Protein AF-B5JSA8-F1 (afdb_monomer_lite)

Radius of gyration: 20.12 Å; chains: 1; bounding box: 51×32×52 Å

Secondary structure (DSSP, 8-state):
--HHHHHHHHHHHTHHHHHHHHHHTT-HHHHHHHHHHHHHHHHTT-HHHHHHHHHHHTT---GGGSPP--HHHHHHHHHHHHHHH-GGG---TT--S-TTTSHHHHHHHHHHHHTT-HHHHHHHHHHHHHHHTSS-HHHHHHHHHHHHHHTT---HHHHHTTS-HHHHHHHHHHHHHHHHHH-

Structure (mmCIF, N/CA/C/O backbone):
data_AF-B5JSA8-F1
#
_entry.id   AF-B5JSA8-F1
#
loop_
_atom_site.group_PDB
_atom_site.id
_atom_site.type_symbol
_atom_site.label_atom_id
_atom_site.label_alt_id
_atom_site.label_comp_id
_atom_site.label_asym_id
_atom_site.label_entity_id
_atom_site.label_seq_id
_atom_site.pdbx_PDB_ins_code
_atom_site.Cartn_x
_atom_site.Cartn_y
_atom_site.Cartn_z
_atom_site.occupancy
_atom_site.B_iso_or_equiv
_atom_site.auth_seq_id
_atom_site.auth_comp_id
_atom_site.auth_asym_id
_atom_site.auth_atom_id
_atom_site.pdbx_PDB_model_num
ATOM 1 N N . MET A 1 1 ? 11.402 -12.857 11.980 1.00 36.88 1 MET A N 1
ATOM 2 C CA . MET A 1 1 ? 10.732 -13.190 10.706 1.00 36.88 1 MET A CA 1
ATOM 3 C C . MET A 1 1 ? 9.578 -12.211 10.539 1.00 36.88 1 MET A C 1
ATOM 5 O O . MET A 1 1 ? 8.458 -12.548 10.875 1.00 36.88 1 MET A O 1
ATOM 9 N N . THR A 1 2 ? 9.879 -10.974 10.145 1.00 39.62 2 THR A N 1
ATOM 10 C CA . THR A 1 2 ? 8.931 -9.837 10.151 1.00 39.62 2 THR A CA 1
ATOM 11 C C . THR A 1 2 ? 8.928 -9.054 8.831 1.00 39.62 2 THR A C 1
ATOM 13 O O . THR A 1 2 ? 8.102 -8.171 8.664 1.00 39.62 2 THR A O 1
ATOM 16 N N . ASN A 1 3 ? 9.795 -9.398 7.866 1.00 44.16 3 ASN A N 1
ATOM 17 C CA . ASN A 1 3 ? 9.907 -8.668 6.593 1.00 44.16 3 ASN A CA 1
ATOM 18 C C . ASN A 1 3 ? 8.850 -9.043 5.538 1.00 44.16 3 ASN A C 1
ATOM 20 O O . ASN A 1 3 ? 8.601 -8.229 4.660 1.00 44.16 3 ASN A O 1
ATOM 24 N N . SER A 1 4 ? 8.223 -10.227 5.619 1.00 54.47 4 SER A N 1
ATOM 25 C CA . SER A 1 4 ? 7.273 -10.679 4.581 1.00 54.47 4 SER A CA 1
ATOM 26 C C . SER A 1 4 ? 6.035 -9.784 4.517 1.00 54.47 4 SER A C 1
ATOM 28 O O . SER A 1 4 ? 5.687 -9.307 3.451 1.00 54.47 4 SER A O 1
ATOM 30 N N . THR A 1 5 ? 5.434 -9.451 5.664 1.00 61.16 5 THR A N 1
ATOM 31 C CA . THR A 1 5 ? 4.181 -8.680 5.709 1.00 61.16 5 THR A CA 1
ATOM 32 C C . THR A 1 5 ? 4.321 -7.266 5.139 1.00 61.16 5 THR A C 1
ATOM 34 O O . THR A 1 5 ? 3.412 -6.781 4.476 1.00 61.16 5 THR A O 1
ATOM 37 N N . ILE A 1 6 ? 5.463 -6.611 5.374 1.00 65.19 6 ILE A N 1
ATOM 38 C CA . ILE A 1 6 ? 5.726 -5.253 4.872 1.00 65.19 6 ILE A CA 1
ATOM 39 C C . ILE A 1 6 ? 5.972 -5.281 3.359 1.00 65.19 6 ILE A C 1
ATOM 41 O O . ILE A 1 6 ? 5.446 -4.436 2.642 1.00 65.19 6 ILE A O 1
ATOM 45 N N . GLN A 1 7 ? 6.729 -6.268 2.865 1.00 72.12 7 GLN A N 1
ATOM 46 C CA . GLN A 1 7 ? 6.958 -6.440 1.428 1.00 72.12 7 GLN A CA 1
ATOM 47 C C . GLN A 1 7 ? 5.665 -6.759 0.681 1.00 72.12 7 GLN A C 1
ATOM 49 O O . GLN A 1 7 ? 5.407 -6.167 -0.362 1.00 72.12 7 GLN A O 1
ATOM 54 N N . ASP A 1 8 ? 4.834 -7.639 1.237 1.00 73.31 8 ASP A N 1
ATOM 55 C CA . ASP A 1 8 ? 3.544 -7.988 0.648 1.00 73.31 8 ASP A CA 1
ATOM 56 C C . ASP A 1 8 ? 2.643 -6.743 0.569 1.00 73.31 8 ASP A C 1
ATOM 58 O O . ASP A 1 8 ? 2.088 -6.440 -0.487 1.00 73.31 8 ASP A O 1
ATOM 62 N N . GLN A 1 9 ? 2.563 -5.958 1.650 1.00 70.81 9 GLN A N 1
ATOM 63 C CA . GLN A 1 9 ? 1.791 -4.715 1.678 1.00 70.81 9 GLN A CA 1
ATOM 64 C C . GLN A 1 9 ? 2.285 -3.700 0.643 1.00 70.81 9 GLN A C 1
ATOM 66 O O . GLN A 1 9 ? 1.470 -3.112 -0.063 1.00 70.81 9 GLN A O 1
ATOM 71 N N . LEU A 1 10 ? 3.599 -3.539 0.510 1.00 80.75 10 LEU A N 1
ATOM 72 C CA . LEU A 1 10 ? 4.195 -2.640 -0.468 1.00 80.75 10 LEU A CA 1
ATOM 73 C C . LEU A 1 10 ? 3.881 -3.052 -1.913 1.00 80.75 10 LEU A C 1
ATOM 75 O O . LEU A 1 10 ? 3.486 -2.215 -2.728 1.00 80.75 10 LEU A O 1
ATOM 79 N N . ILE A 1 11 ? 4.048 -4.341 -2.226 1.00 86.62 11 ILE A N 1
ATOM 80 C CA . ILE A 1 11 ? 3.713 -4.914 -3.536 1.00 86.62 11 ILE A CA 1
ATOM 81 C C . ILE A 1 11 ? 2.241 -4.648 -3.847 1.00 86.62 11 ILE A C 1
ATOM 83 O O . ILE A 1 11 ? 1.896 -4.283 -4.968 1.00 86.62 11 ILE A O 1
ATOM 87 N N . GLN A 1 12 ? 1.371 -4.770 -2.847 1.00 83.31 12 GLN A N 1
ATOM 88 C CA . GLN A 1 12 ? -0.050 -4.522 -3.026 1.00 83.31 12 GLN A CA 1
ATOM 89 C C . GLN A 1 12 ? -0.405 -3.050 -3.209 1.00 83.31 12 GLN A C 1
ATOM 91 O O . GLN A 1 12 ? -1.255 -2.735 -4.041 1.00 83.31 12 GLN A O 1
ATOM 96 N N . GLU A 1 13 ? 0.232 -2.143 -2.469 1.00 82.25 13 GLU A N 1
ATOM 97 C CA . GLU A 1 13 ? 0.060 -0.699 -2.667 1.00 82.25 13 GLU A CA 1
ATOM 98 C C . GLU A 1 13 ? 0.419 -0.291 -4.103 1.00 82.25 13 GLU A C 1
ATOM 100 O O . GLU A 1 13 ? -0.241 0.568 -4.689 1.00 82.25 13 GLU A O 1
ATOM 105 N N . HIS A 1 14 ? 1.377 -0.993 -4.712 1.00 89.81 14 HIS A N 1
ATOM 106 C CA . HIS A 1 14 ? 1.827 -0.778 -6.085 1.00 89.81 14 HIS A CA 1
ATOM 107 C C . HIS A 1 14 ? 1.251 -1.779 -7.099 1.00 89.81 14 HIS A C 1
ATOM 109 O O . HIS A 1 14 ? 1.692 -1.817 -8.249 1.00 89.81 14 HIS A O 1
ATOM 115 N N . ALA A 1 15 ? 0.226 -2.554 -6.731 1.00 90.06 15 ALA A N 1
ATOM 116 C CA . ALA A 1 15 ? -0.315 -3.621 -7.573 1.00 90.06 15 ALA A CA 1
ATOM 117 C C . ALA A 1 15 ? -0.808 -3.123 -8.940 1.00 90.06 15 ALA A C 1
ATOM 119 O O . ALA A 1 15 ? -0.590 -3.787 -9.950 1.00 90.06 15 ALA A O 1
ATOM 120 N N . SER A 1 16 ? -1.422 -1.934 -8.992 1.00 88.75 16 SER A N 1
ATOM 121 C CA . SER A 1 16 ? -1.879 -1.336 -10.259 1.00 88.75 16 SER A CA 1
ATOM 122 C C . SER A 1 16 ? -0.718 -1.096 -11.226 1.00 88.75 16 SER A C 1
ATOM 124 O O . SER A 1 16 ? -0.823 -1.439 -12.400 1.00 88.75 16 SER A O 1
ATOM 126 N N . LEU A 1 17 ? 0.400 -0.563 -10.720 1.00 92.62 17 LEU A N 1
ATOM 127 C CA . LEU A 1 17 ? 1.602 -0.323 -11.515 1.00 92.62 17 LEU A CA 1
ATOM 128 C C . LEU A 1 17 ? 2.236 -1.643 -11.966 1.00 92.62 17 LEU A C 1
ATOM 130 O O . LEU A 1 17 ? 2.629 -1.771 -13.122 1.00 92.62 17 LEU A O 1
ATOM 134 N N . ILE A 1 18 ? 2.323 -2.631 -11.070 1.00 94.81 18 ILE A N 1
ATOM 135 C CA . ILE A 1 18 ? 2.890 -3.950 -11.384 1.00 94.81 18 ILE A CA 1
ATOM 136 C C . ILE A 1 18 ? 2.108 -4.607 -12.525 1.00 94.81 18 ILE A C 1
ATOM 138 O O . ILE A 1 18 ? 2.716 -5.0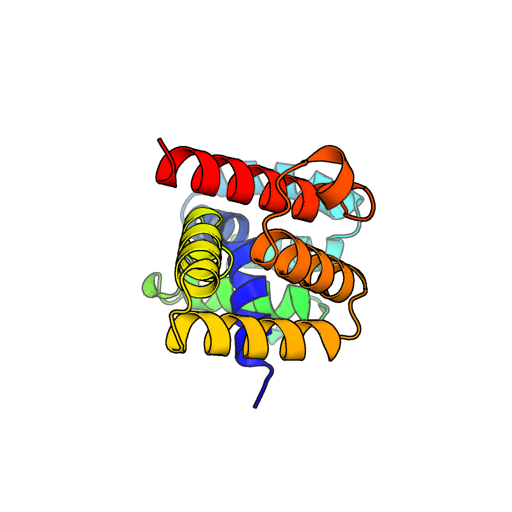46 -13.500 1.00 94.81 18 ILE A O 1
ATOM 142 N N . VAL A 1 19 ? 0.774 -4.629 -12.442 1.00 94.12 19 VAL A N 1
ATOM 143 C CA . VAL A 1 19 ? -0.088 -5.173 -13.503 1.00 94.12 19 VAL A CA 1
ATOM 144 C C . VAL A 1 19 ? 0.113 -4.416 -14.814 1.00 94.12 19 VAL A C 1
ATOM 146 O O . VAL A 1 19 ? 0.343 -5.046 -15.843 1.00 94.12 19 VAL A O 1
ATOM 149 N N . GLU A 1 20 ? 0.093 -3.082 -14.781 1.00 93.50 20 GLU A N 1
ATOM 150 C CA . GLU A 1 20 ? 0.240 -2.254 -15.982 1.00 93.50 20 GLU A CA 1
ATOM 151 C C . GLU A 1 20 ? 1.581 -2.492 -16.698 1.00 93.50 20 GLU A C 1
ATOM 153 O O . GLU A 1 20 ? 1.612 -2.627 -17.921 1.00 93.50 20 GLU A O 1
ATOM 158 N N . VAL A 1 21 ? 2.686 -2.615 -15.953 1.00 96.25 21 VAL A N 1
ATOM 159 C CA . VAL A 1 21 ? 4.012 -2.922 -16.518 1.00 96.25 21 VAL A CA 1
ATOM 160 C C . VAL A 1 21 ? 4.046 -4.316 -17.146 1.00 96.25 21 VAL A C 1
ATOM 162 O O . VAL A 1 21 ? 4.582 -4.485 -18.245 1.00 96.25 21 VAL A O 1
ATOM 165 N N . VAL A 1 22 ? 3.487 -5.322 -16.468 1.00 95.88 22 VAL A N 1
ATOM 166 C CA . VAL A 1 22 ? 3.481 -6.711 -16.954 1.00 95.88 22 VAL A CA 1
ATOM 167 C C . VAL A 1 22 ? 2.636 -6.831 -18.226 1.00 95.88 22 VAL A C 1
ATOM 169 O O . VAL A 1 22 ? 3.078 -7.447 -19.196 1.00 95.88 22 VAL A O 1
ATOM 172 N N . GLU A 1 23 ? 1.463 -6.195 -18.268 1.00 94.12 23 GLU A N 1
ATOM 173 C CA . GLU A 1 23 ? 0.613 -6.143 -19.464 1.00 94.12 23 GLU A CA 1
ATOM 174 C C . GLU A 1 23 ? 1.311 -5.413 -20.620 1.00 94.12 23 GLU A C 1
ATOM 176 O O . GLU A 1 23 ? 1.337 -5.907 -21.751 1.00 94.12 23 GLU A O 1
ATOM 181 N N . ALA A 1 24 ? 1.952 -4.276 -20.336 1.00 96.25 24 ALA A N 1
ATOM 182 C CA . ALA A 1 24 ? 2.694 -3.498 -21.322 1.00 96.25 24 ALA A CA 1
ATOM 183 C C . ALA A 1 24 ? 3.895 -4.254 -21.919 1.00 96.25 24 ALA A C 1
ATOM 185 O O . ALA A 1 24 ? 4.253 -4.014 -23.070 1.00 96.25 24 ALA A O 1
ATOM 186 N N . CYS A 1 25 ? 4.490 -5.213 -21.202 1.00 94.19 25 CYS A N 1
ATOM 187 C CA . CYS A 1 25 ? 5.545 -6.066 -21.760 1.00 94.19 25 CYS A CA 1
ATOM 188 C C . CYS A 1 25 ? 5.059 -6.939 -22.937 1.00 94.19 25 CYS A C 1
ATOM 190 O O . CYS A 1 25 ? 5.883 -7.395 -23.730 1.00 94.19 25 CYS A O 1
ATOM 192 N N . GLY A 1 26 ? 3.748 -7.183 -23.053 1.00 90.69 26 GLY A N 1
ATOM 193 C CA . GLY A 1 26 ? 3.126 -7.935 -24.148 1.00 90.69 26 GLY A CA 1
ATOM 194 C C . GLY A 1 26 ? 2.371 -7.081 -25.176 1.00 90.69 26 GLY A C 1
ATOM 195 O O . GLY A 1 26 ? 1.937 -7.622 -26.194 1.00 90.69 26 GLY A O 1
ATOM 196 N N . ASP A 1 27 ? 2.211 -5.775 -24.937 1.00 94.00 27 ASP A N 1
ATOM 197 C CA . ASP A 1 27 ? 1.413 -4.864 -25.767 1.00 94.00 27 ASP A CA 1
ATOM 198 C C . ASP A 1 27 ? 2.157 -3.543 -26.023 1.00 94.00 27 ASP A C 1
ATOM 200 O O . ASP A 1 27 ? 2.309 -2.692 -25.146 1.00 94.00 27 ASP A O 1
ATOM 204 N N . GLU A 1 28 ? 2.579 -3.341 -27.273 1.00 91.06 28 GLU A N 1
ATOM 205 C CA . GLU A 1 28 ? 3.345 -2.164 -27.701 1.00 91.06 28 GLU A CA 1
ATOM 206 C C . GLU A 1 28 ? 2.564 -0.844 -27.559 1.00 91.06 28 GLU A C 1
ATOM 208 O O . GLU A 1 28 ? 3.157 0.209 -27.313 1.00 91.06 28 GLU A O 1
ATOM 213 N N . SER A 1 29 ? 1.231 -0.878 -27.666 1.00 93.31 29 SER A N 1
ATOM 214 C CA . SER A 1 29 ? 0.396 0.317 -27.496 1.00 93.31 29 SER A CA 1
ATOM 215 C C . SER A 1 29 ? 0.323 0.728 -26.027 1.00 93.31 29 SER A C 1
ATOM 217 O O . SER A 1 29 ? 0.424 1.919 -25.717 1.00 93.31 29 SER A O 1
ATOM 219 N N . LEU A 1 30 ? 0.185 -0.247 -25.123 1.00 92.69 30 LEU A N 1
ATOM 220 C CA . LEU A 1 30 ? 0.246 -0.006 -23.680 1.00 92.69 30 LEU A CA 1
ATOM 221 C C . LEU A 1 30 ? 1.646 0.442 -23.258 1.00 92.69 30 LEU A C 1
ATOM 223 O O . LEU A 1 30 ? 1.769 1.431 -22.540 1.00 92.69 30 LEU A O 1
ATOM 227 N N . ALA A 1 31 ? 2.698 -0.192 -23.783 1.00 94.19 31 ALA A N 1
ATOM 228 C CA . ALA A 1 31 ? 4.077 0.217 -23.537 1.00 94.19 31 ALA A CA 1
ATOM 229 C C . ALA A 1 31 ? 4.330 1.669 -23.956 1.00 94.19 31 ALA A C 1
ATOM 231 O O . ALA A 1 31 ? 4.921 2.432 -23.196 1.00 94.19 31 ALA A O 1
ATOM 232 N N . ALA A 1 32 ? 3.868 2.086 -25.139 1.00 93.62 32 ALA A N 1
ATOM 233 C CA . ALA A 1 32 ? 4.039 3.460 -25.604 1.00 93.62 32 ALA A CA 1
ATOM 234 C C . ALA A 1 32 ? 3.358 4.477 -24.676 1.00 93.62 32 ALA A C 1
ATOM 236 O O . ALA A 1 32 ? 3.950 5.508 -24.360 1.00 93.62 32 ALA A O 1
ATOM 237 N N . ARG A 1 33 ? 2.140 4.175 -24.210 1.00 93.44 33 ARG A N 1
ATOM 238 C CA . ARG A 1 33 ? 1.420 5.020 -23.252 1.00 93.44 33 ARG A CA 1
ATOM 239 C C . ARG A 1 33 ? 2.152 5.098 -21.913 1.00 93.44 33 ARG A C 1
ATOM 241 O O . ARG A 1 33 ? 2.435 6.198 -21.449 1.00 93.44 33 ARG A O 1
ATOM 248 N N . LEU A 1 34 ? 2.514 3.949 -21.347 1.00 94.00 34 LEU A N 1
ATOM 249 C CA . LEU A 1 34 ? 3.208 3.864 -20.066 1.00 94.00 34 LEU A CA 1
ATOM 250 C C . LEU A 1 34 ? 4.534 4.638 -20.091 1.00 94.00 34 LEU A C 1
ATOM 252 O O . LEU A 1 34 ? 4.870 5.333 -19.138 1.00 94.00 34 LEU A O 1
ATOM 256 N N . ARG A 1 35 ? 5.271 4.602 -21.209 1.00 94.06 35 ARG A N 1
ATOM 257 C CA . ARG A 1 35 ? 6.501 5.393 -21.369 1.00 94.06 35 ARG A CA 1
ATOM 258 C C . ARG A 1 35 ? 6.268 6.902 -21.290 1.00 94.06 35 ARG A C 1
ATOM 260 O O . ARG A 1 35 ? 7.164 7.609 -20.843 1.00 94.06 35 ARG A O 1
ATOM 267 N N . GLU A 1 36 ? 5.119 7.419 -21.722 1.00 92.00 36 GLU A N 1
ATOM 268 C CA . GLU A 1 36 ? 4.809 8.844 -21.545 1.00 92.00 36 GLU A CA 1
ATOM 269 C C . GLU A 1 36 ? 4.533 9.179 -20.077 1.00 92.00 36 GLU A C 1
ATOM 271 O O . GLU A 1 36 ? 5.042 10.183 -19.576 1.00 92.00 36 GLU A O 1
ATOM 276 N N . ASP A 1 37 ? 3.812 8.310 -19.371 1.00 89.44 37 ASP A N 1
ATOM 277 C CA . ASP A 1 37 ? 3.506 8.492 -17.951 1.00 89.44 37 ASP A CA 1
ATOM 278 C C . ASP A 1 37 ? 4.792 8.434 -17.093 1.00 89.44 37 ASP A C 1
ATOM 280 O O . ASP A 1 37 ? 5.023 9.290 -16.230 1.00 89.44 37 ASP A O 1
ATOM 284 N N . LEU A 1 38 ? 5.714 7.517 -17.414 1.00 92.00 38 LEU A N 1
ATOM 285 C CA . LEU A 1 38 ? 7.018 7.394 -16.749 1.00 92.00 38 LEU A CA 1
ATOM 286 C C . LEU A 1 38 ? 7.913 8.631 -16.920 1.00 92.00 38 LEU A C 1
ATOM 288 O O . LEU A 1 38 ? 8.673 8.959 -16.010 1.00 92.00 38 LEU A O 1
ATOM 292 N N . LYS A 1 39 ? 7.820 9.374 -18.034 1.00 89.94 39 LYS A N 1
ATOM 293 C CA . LYS A 1 39 ? 8.587 10.629 -18.204 1.00 89.94 39 LYS A CA 1
ATOM 294 C C . LYS A 1 39 ? 8.212 11.680 -17.168 1.00 89.94 39 LYS A C 1
ATOM 296 O O . LYS A 1 39 ? 9.058 12.494 -16.793 1.00 89.94 39 LYS A O 1
ATOM 301 N N . VAL A 1 40 ? 6.948 11.706 -16.750 1.00 86.25 40 VAL A N 1
ATOM 302 C CA . VAL A 1 40 ? 6.470 12.623 -15.710 1.00 86.25 40 VAL A CA 1
ATOM 303 C C . VAL A 1 40 ? 6.952 12.143 -14.342 1.00 86.25 40 VAL A C 1
ATOM 305 O O . VAL A 1 40 ? 7.446 12.947 -13.555 1.00 86.25 40 VAL A O 1
ATOM 308 N N . ALA A 1 41 ? 6.878 10.838 -14.073 1.00 84.69 41 ALA A N 1
ATOM 309 C CA . ALA A 1 41 ? 7.350 10.249 -12.820 1.00 84.69 41 ALA A CA 1
ATOM 310 C C . ALA A 1 41 ? 8.868 10.424 -12.611 1.00 84.69 41 ALA A C 1
ATOM 312 O O . ALA A 1 41 ? 9.298 10.807 -11.521 1.00 84.69 41 ALA A O 1
ATOM 313 N N . GLU A 1 42 ? 9.679 10.255 -13.660 1.00 86.81 42 GLU A N 1
ATOM 314 C CA . GLU A 1 42 ? 11.136 10.452 -13.606 1.00 86.81 42 GLU A CA 1
ATOM 315 C C . GLU A 1 42 ? 11.506 11.887 -13.182 1.00 86.81 42 GLU A C 1
ATOM 317 O O . GLU A 1 42 ? 12.445 12.084 -12.409 1.00 86.81 42 GLU A O 1
ATOM 322 N N . GLN A 1 43 ? 10.730 12.892 -13.605 1.00 81.75 43 GLN A N 1
ATOM 323 C CA . GLN A 1 43 ? 10.931 14.295 -13.211 1.00 81.75 43 GLN A CA 1
ATOM 324 C C . GLN A 1 43 ? 10.586 14.571 -11.739 1.00 81.75 43 GLN A C 1
ATOM 326 O O . GLN A 1 43 ? 11.052 15.564 -11.182 1.00 81.75 43 GLN A O 1
ATOM 331 N N . ASN A 1 44 ? 9.814 13.687 -11.103 1.00 80.62 44 ASN A N 1
ATOM 332 C CA . ASN A 1 44 ? 9.361 13.804 -9.716 1.00 80.62 44 ASN A CA 1
ATOM 333 C C . ASN A 1 44 ? 10.186 12.957 -8.731 1.00 80.62 44 ASN A C 1
ATOM 335 O O . ASN A 1 44 ? 9.775 12.783 -7.588 1.00 80.62 44 ASN A O 1
ATOM 339 N N . GLY A 1 45 ? 11.348 12.448 -9.151 1.00 80.19 45 GLY A N 1
ATOM 340 C CA . GLY A 1 45 ? 12.284 11.740 -8.272 1.00 80.19 45 GLY A CA 1
ATOM 341 C C . GLY A 1 45 ? 12.265 10.215 -8.384 1.00 80.19 45 GLY A C 1
ATOM 342 O O . GLY A 1 45 ? 13.118 9.574 -7.783 1.00 80.19 45 GLY A O 1
ATOM 343 N N . TRP A 1 46 ? 11.401 9.631 -9.219 1.00 86.62 46 TRP A N 1
ATOM 344 C CA . TRP A 1 46 ? 11.272 8.174 -9.403 1.00 86.62 46 TRP A CA 1
ATOM 345 C C . TRP A 1 46 ? 12.245 7.591 -10.443 1.00 86.62 46 TRP A C 1
ATOM 347 O O . TRP A 1 46 ? 11.938 6.634 -11.152 1.00 86.62 46 TRP A O 1
ATOM 357 N N . GLY A 1 47 ? 13.416 8.209 -10.613 1.00 90.62 47 GLY A N 1
ATOM 358 C CA . GLY A 1 47 ? 14.255 7.993 -11.794 1.00 90.62 47 GLY A CA 1
ATOM 359 C C . GLY A 1 47 ? 14.818 6.577 -11.944 1.00 90.62 47 GLY A C 1
ATOM 360 O O . GLY A 1 47 ? 14.879 6.071 -13.064 1.00 90.62 47 GLY A O 1
ATOM 361 N N . ASN A 1 48 ? 15.218 5.919 -10.852 1.00 93.44 48 ASN A N 1
ATOM 362 C CA . ASN A 1 48 ? 15.792 4.571 -10.933 1.00 93.44 48 ASN A CA 1
ATOM 363 C C . ASN A 1 48 ? 14.719 3.510 -11.202 1.00 93.44 48 ASN A C 1
ATOM 365 O O . ASN A 1 48 ? 14.911 2.713 -12.120 1.00 93.44 48 ASN A O 1
ATOM 369 N N . LEU A 1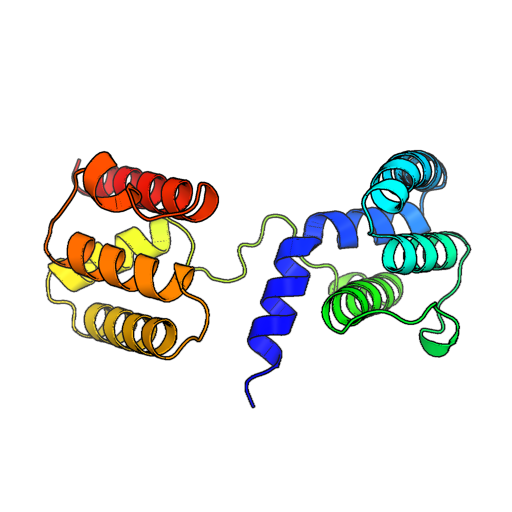 49 ? 13.568 3.577 -10.523 1.00 94.56 49 LEU A N 1
ATOM 370 C CA . LEU A 1 49 ? 12.408 2.739 -10.834 1.00 94.56 49 LEU A CA 1
ATOM 371 C C . LEU A 1 49 ? 11.956 2.911 -12.291 1.00 94.56 49 LEU A C 1
ATOM 373 O O . LEU A 1 49 ? 11.818 1.927 -13.012 1.00 94.56 49 LEU A O 1
ATOM 377 N N . CYS A 1 50 ? 11.807 4.152 -12.772 1.00 95.56 50 CYS A N 1
ATOM 378 C CA . CYS A 1 50 ? 11.408 4.410 -14.162 1.00 95.56 50 CYS A CA 1
ATOM 379 C C . CYS A 1 50 ? 12.392 3.789 -15.164 1.00 95.56 50 CYS A C 1
ATOM 381 O O . CYS A 1 50 ? 11.980 3.189 -16.154 1.00 95.56 50 CYS A O 1
ATOM 383 N N . ARG A 1 51 ? 13.700 3.891 -14.898 1.00 95.38 51 ARG A N 1
ATOM 384 C CA . ARG A 1 51 ? 14.741 3.269 -15.729 1.00 95.38 51 ARG A CA 1
ATOM 385 C C . ARG A 1 51 ? 14.683 1.750 -15.710 1.00 95.38 51 ARG A C 1
ATOM 387 O O . ARG A 1 51 ? 14.850 1.156 -16.771 1.00 95.38 51 ARG A O 1
ATOM 394 N N . ALA A 1 52 ? 14.437 1.137 -14.555 1.00 96.94 52 ALA A N 1
ATOM 395 C CA . ALA A 1 52 ? 14.223 -0.302 -14.469 1.00 96.94 52 ALA A CA 1
ATOM 396 C C . ALA A 1 52 ? 13.003 -0.711 -15.308 1.00 96.94 52 ALA A C 1
ATOM 398 O O . ALA A 1 52 ? 13.118 -1.587 -16.161 1.00 96.94 52 ALA A O 1
ATOM 399 N N . VAL A 1 53 ? 11.874 -0.006 -15.173 1.00 96.81 53 VAL A N 1
ATOM 400 C CA . VAL A 1 53 ? 10.664 -0.276 -15.965 1.00 96.81 53 VAL A CA 1
ATOM 401 C C . VAL A 1 53 ? 10.923 -0.128 -17.468 1.00 96.81 53 VAL A C 1
ATOM 403 O O . VAL A 1 53 ? 10.509 -0.994 -18.233 1.00 96.81 53 VAL A O 1
ATOM 406 N N . TYR A 1 54 ? 11.655 0.899 -17.919 1.00 96.50 54 TYR A N 1
ATOM 407 C CA . TYR A 1 54 ? 12.036 1.009 -19.334 1.00 96.50 54 TYR A CA 1
ATOM 408 C C . TYR A 1 54 ? 12.821 -0.215 -19.822 1.00 96.50 54 TYR A C 1
ATOM 410 O O . TYR A 1 54 ? 12.519 -0.729 -20.896 1.00 96.50 54 TYR A O 1
ATOM 418 N N . GLN A 1 55 ? 13.779 -0.709 -19.033 1.00 96.81 55 GLN A N 1
ATOM 419 C CA . GLN A 1 55 ? 14.556 -1.900 -19.387 1.00 96.81 55 GLN A CA 1
ATOM 420 C C . GLN A 1 55 ? 13.685 -3.163 -19.425 1.00 96.81 55 GLN A C 1
ATOM 422 O O . GLN A 1 55 ? 13.815 -3.958 -20.354 1.00 96.81 55 GLN A O 1
ATOM 427 N N . LEU A 1 56 ? 12.740 -3.318 -18.492 1.00 96.62 56 LEU A N 1
ATOM 428 C CA . LEU A 1 56 ? 11.755 -4.406 -18.522 1.00 96.62 56 LEU A CA 1
ATOM 429 C C . LEU A 1 56 ? 10.904 -4.349 -19.804 1.00 96.62 56 LEU A C 1
ATOM 431 O O . LEU A 1 56 ? 10.743 -5.369 -20.480 1.00 96.62 56 LEU A O 1
ATOM 435 N N . LEU A 1 57 ? 10.417 -3.163 -20.184 1.00 96.44 57 LEU A N 1
ATOM 436 C CA . LEU A 1 57 ? 9.672 -2.957 -21.432 1.00 96.44 57 LEU A CA 1
ATOM 437 C C . LEU A 1 57 ? 10.529 -3.215 -22.684 1.00 96.44 57 LEU A C 1
ATOM 439 O O . LEU A 1 57 ? 9.989 -3.607 -23.715 1.00 96.44 57 LEU A O 1
ATOM 443 N N . ASP A 1 58 ? 11.846 -3.008 -22.607 1.00 95.81 58 ASP A N 1
ATOM 444 C CA . ASP A 1 58 ? 12.807 -3.324 -23.675 1.00 95.81 58 ASP A CA 1
ATOM 445 C C . ASP A 1 58 ? 13.206 -4.816 -23.709 1.00 95.81 58 ASP A C 1
ATOM 447 O O . ASP A 1 58 ? 13.898 -5.252 -24.631 1.00 95.81 58 ASP A O 1
ATOM 451 N N . GLY A 1 59 ? 12.743 -5.617 -22.744 1.00 95.31 59 GLY A N 1
ATOM 452 C CA . GLY A 1 59 ? 12.954 -7.065 -22.707 1.00 95.31 59 GLY A CA 1
ATOM 453 C C . GLY A 1 59 ? 14.002 -7.554 -21.706 1.00 95.31 59 GLY A C 1
ATOM 454 O O . GLY A 1 59 ? 14.262 -8.755 -21.676 1.00 95.31 59 GLY A O 1
ATOM 455 N N . GLU A 1 60 ? 14.577 -6.681 -20.875 1.00 97.31 60 GLU A N 1
ATOM 456 C CA . GLU A 1 60 ? 15.515 -7.088 -19.821 1.00 97.31 60 GLU A CA 1
ATOM 457 C C . GLU A 1 60 ? 14.797 -7.890 -18.727 1.00 97.31 60 GLU A C 1
ATOM 459 O O . GLU A 1 60 ? 13.701 -7.532 -18.288 1.00 97.31 60 GLU A O 1
ATOM 464 N N . ARG A 1 61 ? 15.398 -9.003 -18.308 1.00 96.19 61 ARG A N 1
ATOM 465 C CA . ARG A 1 61 ? 14.859 -9.921 -17.290 1.00 96.19 61 ARG A CA 1
ATOM 466 C C . ARG A 1 61 ? 15.866 -10.234 -16.188 1.00 96.19 61 ARG A C 1
ATOM 468 O O . ARG A 1 61 ? 15.478 -10.796 -15.168 1.00 96.19 61 ARG A O 1
ATOM 475 N N . ASP A 1 62 ? 17.134 -9.885 -16.380 1.00 95.75 62 ASP A N 1
ATOM 476 C CA . ASP A 1 62 ? 18.164 -10.012 -15.363 1.00 95.75 62 ASP A CA 1
ATOM 477 C C . ASP A 1 62 ? 18.090 -8.829 -14.395 1.00 95.75 62 ASP A C 1
ATOM 479 O O . ASP A 1 62 ? 18.326 -7.679 -14.764 1.00 95.75 62 ASP A O 1
ATOM 483 N N . PHE A 1 63 ? 17.764 -9.117 -13.136 1.00 93.00 63 PHE A N 1
ATOM 484 C CA . PHE A 1 63 ? 17.680 -8.100 -12.094 1.00 93.00 63 PHE A CA 1
ATOM 485 C C . PHE A 1 63 ? 19.030 -7.411 -11.847 1.00 93.00 63 PHE A C 1
ATOM 487 O O . PHE A 1 63 ? 19.061 -6.214 -11.572 1.00 93.00 63 PHE A O 1
ATOM 494 N N . ASP A 1 64 ? 20.147 -8.132 -11.979 1.00 93.38 64 ASP A N 1
ATOM 495 C CA . ASP A 1 64 ? 21.479 -7.584 -11.698 1.00 93.38 64 ASP A CA 1
ATOM 496 C C . ASP A 1 64 ? 21.952 -6.596 -12.785 1.00 93.38 64 ASP A C 1
ATOM 498 O O . ASP A 1 64 ? 22.912 -5.849 -12.576 1.00 93.38 64 ASP A O 1
ATOM 502 N N . ALA A 1 65 ? 21.274 -6.558 -13.939 1.00 94.44 65 ALA A N 1
ATOM 503 C CA . ALA A 1 65 ? 21.512 -5.593 -15.011 1.00 94.44 65 ALA A CA 1
ATOM 504 C C . ALA A 1 65 ? 20.778 -4.250 -14.801 1.00 94.44 65 ALA A C 1
ATOM 506 O O . ALA A 1 65 ? 21.085 -3.264 -15.481 1.00 94.44 65 ALA A O 1
ATOM 507 N N . LEU A 1 66 ? 19.833 -4.198 -13.855 1.00 95.31 66 LEU A N 1
ATOM 508 C CA . LEU A 1 66 ? 18.988 -3.036 -13.583 1.00 95.31 66 LEU A CA 1
ATOM 509 C C . LEU A 1 66 ? 19.732 -1.960 -12.761 1.00 95.31 66 LEU A C 1
ATOM 511 O O . LEU A 1 66 ? 20.729 -2.245 -12.090 1.00 95.31 66 LEU A O 1
ATOM 515 N N . PRO A 1 67 ? 19.291 -0.685 -12.804 1.00 94.00 67 PRO A N 1
ATOM 516 C CA . PRO A 1 67 ? 19.886 0.375 -11.991 1.00 94.00 67 PRO A CA 1
ATOM 517 C C . PRO A 1 67 ? 19.751 0.094 -10.483 1.00 94.00 67 PRO A C 1
ATOM 519 O O . PRO A 1 67 ? 18.798 -0.560 -10.064 1.00 94.00 67 PRO A O 1
ATOM 522 N N . PRO A 1 68 ? 20.651 0.643 -9.643 1.00 93.19 68 PRO A N 1
ATOM 523 C CA . PRO A 1 68 ? 20.529 0.516 -8.196 1.00 93.19 68 PRO A CA 1
ATOM 524 C C . PRO A 1 68 ? 19.250 1.202 -7.709 1.00 93.19 68 PRO A C 1
ATOM 526 O O . PRO A 1 68 ? 18.977 2.353 -8.057 1.00 93.19 68 PRO A O 1
ATOM 529 N N . MET A 1 69 ? 18.496 0.497 -6.882 1.00 93.25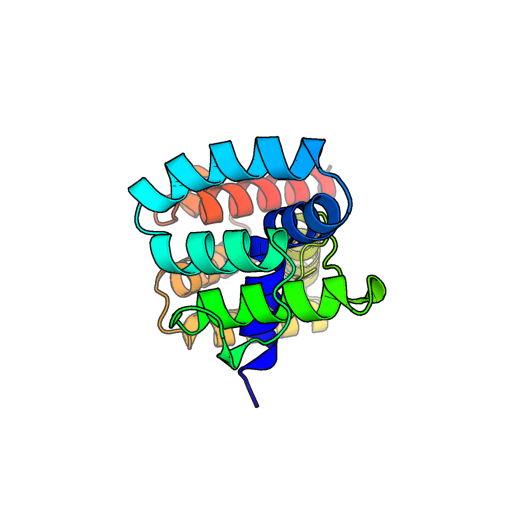 69 MET A N 1
ATOM 530 C CA . MET A 1 69 ? 17.201 0.905 -6.351 1.00 93.25 69 MET A CA 1
ATOM 531 C C . MET A 1 69 ? 17.250 0.877 -4.824 1.00 93.25 69 MET A C 1
ATOM 533 O O . MET A 1 69 ? 18.173 0.306 -4.238 1.00 93.25 69 MET A O 1
ATOM 537 N N . ASP A 1 70 ? 16.314 1.558 -4.172 1.00 89.81 70 ASP A N 1
ATOM 538 C CA . ASP A 1 70 ? 16.125 1.349 -2.741 1.00 89.81 70 ASP A CA 1
ATOM 539 C C . ASP A 1 70 ? 15.349 0.047 -2.487 1.00 89.81 70 ASP A C 1
ATOM 541 O O . ASP A 1 70 ? 14.887 -0.628 -3.406 1.00 89.81 70 ASP A O 1
ATOM 545 N N . VAL A 1 71 ? 15.229 -0.332 -1.216 1.00 85.12 71 VAL A N 1
ATOM 546 C CA . VAL A 1 71 ? 14.583 -1.592 -0.819 1.00 85.12 71 VAL A CA 1
ATOM 547 C C . VAL A 1 71 ? 13.125 -1.666 -1.292 1.00 85.12 71 VAL A C 1
ATOM 549 O O . VAL A 1 71 ? 12.618 -2.765 -1.524 1.00 85.12 71 VAL A O 1
ATOM 552 N N . GLU A 1 72 ? 12.464 -0.516 -1.422 1.00 84.94 72 GLU A N 1
ATOM 553 C CA . GLU A 1 72 ? 11.072 -0.412 -1.839 1.00 84.94 72 GLU A CA 1
ATOM 554 C C . GLU A 1 72 ? 10.941 -0.713 -3.338 1.00 84.94 72 GLU A C 1
ATOM 556 O O . GLU A 1 72 ? 10.283 -1.678 -3.742 1.00 84.94 72 GLU A O 1
ATOM 561 N N . ASP A 1 73 ? 11.678 0.039 -4.150 1.00 91.69 73 ASP A N 1
ATOM 562 C CA . ASP A 1 73 ? 11.750 -0.109 -5.600 1.00 91.69 73 ASP A CA 1
ATOM 563 C C . ASP A 1 73 ? 12.213 -1.522 -6.004 1.00 91.69 73 ASP A C 1
ATOM 565 O O . ASP A 1 73 ? 11.658 -2.135 -6.922 1.00 91.69 73 ASP A O 1
ATOM 569 N N . GLU A 1 74 ? 13.197 -2.090 -5.294 1.00 92.44 74 GLU A N 1
ATOM 570 C CA . GLU A 1 74 ? 13.670 -3.453 -5.546 1.00 92.44 74 GLU A CA 1
ATOM 571 C C . GLU A 1 74 ? 12.559 -4.496 -5.367 1.00 92.44 74 GLU A C 1
ATOM 573 O O . GLU A 1 74 ? 12.445 -5.422 -6.175 1.00 92.44 74 GLU A O 1
ATOM 578 N N . ALA A 1 75 ? 11.740 -4.374 -4.319 1.00 90.62 75 ALA A N 1
ATOM 579 C CA . ALA A 1 75 ? 10.647 -5.308 -4.064 1.00 90.62 75 ALA A CA 1
ATOM 580 C C . ALA A 1 75 ? 9.584 -5.240 -5.171 1.00 90.62 75 ALA A C 1
ATOM 582 O O . ALA A 1 75 ? 9.135 -6.282 -5.657 1.00 90.62 75 ALA A O 1
ATOM 583 N N . ILE A 1 76 ? 9.245 -4.029 -5.622 1.00 92.81 76 ILE A N 1
ATOM 584 C CA . ILE A 1 76 ? 8.288 -3.788 -6.708 1.00 92.81 76 ILE A CA 1
ATOM 585 C C . ILE A 1 76 ? 8.792 -4.407 -8.020 1.00 92.81 76 ILE A C 1
ATOM 587 O O . ILE A 1 76 ? 8.071 -5.166 -8.671 1.00 92.81 76 ILE A O 1
ATOM 591 N N . VAL A 1 77 ? 10.048 -4.150 -8.396 1.00 96.19 77 VAL A N 1
ATOM 592 C CA . VAL A 1 77 ? 10.626 -4.668 -9.648 1.00 96.19 77 VAL A CA 1
ATOM 593 C C . VAL A 1 77 ? 10.788 -6.187 -9.623 1.00 96.19 77 VAL A C 1
ATOM 595 O O . VAL A 1 77 ? 10.542 -6.854 -10.629 1.00 96.19 77 VAL A O 1
ATOM 598 N N . ARG A 1 78 ? 11.144 -6.776 -8.476 1.00 94.62 78 ARG A N 1
ATOM 599 C CA . ARG A 1 78 ? 11.185 -8.240 -8.330 1.00 94.62 78 ARG A CA 1
ATOM 600 C C . ARG A 1 78 ? 9.806 -8.867 -8.510 1.00 94.62 78 ARG A C 1
ATOM 602 O O . ARG A 1 78 ? 9.711 -9.908 -9.158 1.00 94.62 78 ARG A O 1
ATOM 609 N N . ALA A 1 79 ? 8.755 -8.234 -7.990 1.00 94.25 79 ALA A N 1
ATOM 6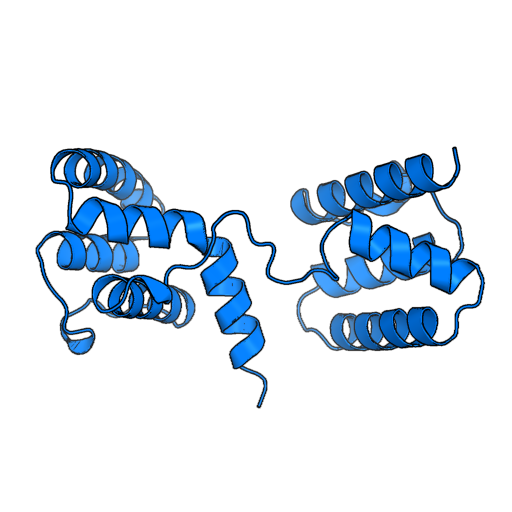10 C CA . ALA A 1 79 ? 7.383 -8.687 -8.203 1.00 94.25 79 ALA A CA 1
ATOM 611 C C . ALA A 1 79 ? 6.982 -8.609 -9.687 1.00 94.25 79 ALA A C 1
ATOM 613 O O . ALA A 1 79 ? 6.404 -9.560 -10.208 1.00 94.25 79 ALA A O 1
ATOM 614 N N . MET A 1 80 ? 7.362 -7.536 -10.395 1.00 96.56 80 MET A N 1
ATOM 615 C CA . MET A 1 80 ? 7.156 -7.426 -11.847 1.00 96.56 80 MET A CA 1
ATOM 616 C C . MET A 1 80 ? 7.852 -8.559 -12.607 1.00 96.56 80 MET A C 1
ATOM 618 O O . MET A 1 80 ? 7.218 -9.218 -13.424 1.00 96.56 80 MET A O 1
ATOM 622 N N . LEU A 1 81 ? 9.134 -8.819 -12.333 1.00 96.62 81 LEU A N 1
ATOM 623 C CA . LEU A 1 81 ? 9.888 -9.889 -12.997 1.00 96.62 81 LEU A CA 1
ATOM 624 C C . LEU A 1 81 ? 9.268 -11.269 -12.753 1.00 96.62 81 LEU A C 1
ATOM 626 O O . LEU A 1 81 ? 9.096 -12.030 -13.705 1.00 96.62 81 LEU A O 1
ATOM 630 N N . ALA A 1 82 ? 8.879 -11.565 -11.509 1.00 94.31 82 ALA A N 1
ATOM 631 C CA . ALA A 1 82 ? 8.203 -12.814 -11.169 1.00 94.31 82 ALA A CA 1
ATOM 632 C C . ALA A 1 82 ? 6.869 -12.966 -11.921 1.00 94.31 82 ALA A C 1
ATOM 634 O O . ALA A 1 82 ? 6.588 -14.032 -12.460 1.00 94.31 82 ALA A O 1
ATOM 635 N N . ALA A 1 83 ? 6.080 -11.892 -12.014 1.00 93.38 83 ALA A N 1
ATOM 636 C CA . ALA A 1 83 ? 4.804 -11.881 -12.725 1.00 93.38 83 ALA A CA 1
ATOM 637 C C . ALA A 1 83 ? 4.944 -11.944 -14.259 1.00 93.38 83 ALA A C 1
ATOM 639 O O . ALA A 1 83 ? 4.075 -12.494 -14.935 1.00 93.38 83 ALA A O 1
ATOM 640 N N . ILE A 1 84 ? 6.030 -11.399 -14.819 1.00 95.12 84 ILE A N 1
ATOM 641 C CA . ILE A 1 84 ? 6.365 -11.541 -16.245 1.00 95.12 84 ILE A CA 1
ATOM 642 C C . ILE A 1 84 ? 6.703 -13.002 -16.573 1.00 95.12 84 ILE A C 1
ATOM 644 O O . ILE A 1 84 ? 6.332 -13.486 -17.643 1.00 95.12 84 ILE A O 1
ATOM 648 N N . GLU A 1 85 ? 7.422 -13.693 -15.685 1.00 93.88 85 GLU A N 1
ATOM 649 C CA . GLU A 1 85 ? 7.759 -15.111 -15.856 1.00 93.88 85 GLU A CA 1
ATOM 650 C C . GLU A 1 85 ? 6.534 -16.017 -15.662 1.00 93.88 85 GLU A C 1
ATOM 652 O O . GLU A 1 85 ? 6.285 -16.908 -16.477 1.00 93.88 85 GLU A O 1
ATOM 657 N N . ASP A 1 86 ? 5.750 -15.767 -14.613 1.00 91.69 86 ASP A N 1
ATOM 658 C CA . ASP A 1 86 ? 4.535 -16.507 -14.290 1.00 91.69 86 ASP A CA 1
ATOM 659 C C . ASP A 1 86 ? 3.413 -15.539 -13.858 1.00 91.69 86 ASP A C 1
ATOM 661 O O . ASP A 1 86 ? 3.427 -15.018 -12.737 1.00 91.69 86 ASP A O 1
ATOM 665 N N . PRO A 1 87 ? 2.387 -15.336 -14.712 1.00 89.06 87 PRO A N 1
ATOM 666 C CA . PRO A 1 87 ? 1.274 -14.432 -14.428 1.00 89.06 87 PRO A CA 1
ATOM 667 C C . PRO A 1 87 ? 0.474 -14.758 -13.160 1.00 89.06 87 PRO A C 1
ATOM 669 O O . PRO A 1 87 ? -0.311 -13.923 -12.715 1.00 89.06 87 PRO A O 1
ATOM 672 N N . SER A 1 88 ? 0.631 -15.946 -12.562 1.00 87.12 88 SER A N 1
ATOM 673 C CA . SER A 1 88 ? -0.013 -16.277 -11.283 1.00 87.12 88 SER A CA 1
ATOM 674 C C . SER A 1 88 ? 0.539 -15.483 -10.092 1.00 87.12 88 SER A C 1
ATOM 676 O O . SER A 1 88 ? -0.131 -15.415 -9.062 1.00 87.12 88 SER A O 1
ATOM 678 N N . PHE A 1 89 ? 1.702 -14.835 -10.239 1.00 87.00 89 PHE A N 1
ATOM 679 C CA . PHE A 1 89 ? 2.257 -13.901 -9.252 1.00 87.00 89 PHE A CA 1
ATOM 680 C C . PHE A 1 89 ? 1.753 -12.462 -9.401 1.00 87.00 89 PHE A C 1
ATOM 682 O O . PHE A 1 89 ? 2.170 -11.598 -8.630 1.00 87.00 89 PHE A O 1
ATOM 689 N N . LEU A 1 90 ? 0.873 -12.177 -10.368 1.00 87.56 90 LEU A N 1
ATOM 690 C CA . LEU A 1 90 ? 0.274 -10.850 -10.476 1.00 87.56 90 LEU A CA 1
ATOM 691 C C . LEU A 1 90 ? -0.535 -10.528 -9.209 1.00 87.56 90 LEU A C 1
ATOM 693 O O . LEU A 1 90 ? -1.448 -11.286 -8.867 1.00 87.56 90 LEU A O 1
ATOM 697 N N . PRO A 1 91 ? -0.250 -9.405 -8.525 1.00 84.62 91 PRO A N 1
ATOM 698 C CA . PRO A 1 91 ? -1.103 -8.950 -7.440 1.00 84.62 91 PRO A CA 1
ATOM 699 C C . PRO A 1 91 ? -2.445 -8.484 -8.016 1.00 84.62 91 PRO A C 1
ATOM 701 O O . PRO A 1 91 ? -2.492 -7.897 -9.096 1.00 84.62 91 PRO A O 1
ATOM 704 N N . ASP A 1 92 ? -3.547 -8.715 -7.304 1.00 81.56 92 ASP A N 1
ATOM 705 C CA . ASP A 1 92 ? -4.852 -8.178 -7.703 1.00 81.56 92 ASP A CA 1
ATOM 706 C C . ASP A 1 92 ? -4.944 -6.716 -7.245 1.00 81.56 92 ASP A C 1
ATOM 708 O O . ASP A 1 92 ? -5.031 -6.484 -6.044 1.00 81.56 92 ASP A O 1
ATOM 712 N N . PRO A 1 93 ? -4.996 -5.705 -8.133 1.00 79.56 93 PRO A N 1
ATOM 713 C CA . PRO A 1 93 ? -5.044 -4.297 -7.730 1.00 79.56 93 PRO A CA 1
ATOM 714 C C . PRO A 1 93 ? -6.264 -3.921 -6.884 1.00 79.56 93 PRO A C 1
ATOM 716 O O . PRO A 1 93 ? -6.280 -2.869 -6.248 1.00 79.56 93 PRO A O 1
ATOM 719 N N . LYS A 1 94 ? -7.306 -4.758 -6.888 1.00 69.88 94 LYS A N 1
ATOM 720 C CA . LYS A 1 94 ? -8.522 -4.585 -6.084 1.00 69.88 94 LYS A CA 1
ATOM 721 C C . LYS A 1 94 ? -8.444 -5.315 -4.746 1.00 69.88 94 LYS A C 1
ATOM 723 O O . LYS A 1 94 ? -9.311 -5.110 -3.893 1.00 69.88 94 LYS A O 1
ATOM 728 N N . GLN A 1 95 ? -7.438 -6.162 -4.555 1.00 58.25 95 GLN A N 1
ATOM 729 C CA . GLN A 1 95 ? -7.220 -6.881 -3.315 1.00 58.25 95 GLN A CA 1
ATOM 730 C C . GLN A 1 95 ? -6.648 -5.924 -2.272 1.00 58.25 95 GLN A C 1
ATOM 732 O O . GLN A 1 95 ? -5.523 -5.452 -2.347 1.00 58.25 95 GLN A O 1
ATOM 737 N N . ASN A 1 96 ? -7.429 -5.647 -1.237 1.00 52.59 96 ASN A N 1
ATOM 738 C CA . ASN A 1 96 ? -6.876 -5.053 -0.030 1.00 52.59 96 ASN A CA 1
ATOM 739 C C . ASN A 1 96 ? -6.148 -6.167 0.732 1.00 52.59 96 ASN A C 1
ATOM 741 O O . ASN A 1 96 ? -6.799 -7.085 1.235 1.00 52.59 96 ASN A O 1
ATOM 745 N N . LEU A 1 97 ? -4.813 -6.110 0.824 1.00 45.75 97 LEU A N 1
ATOM 746 C CA . LEU A 1 97 ? -4.019 -7.167 1.474 1.00 45.75 97 LEU A CA 1
ATOM 747 C C . LEU A 1 97 ? -4.203 -7.276 2.989 1.00 45.75 97 LEU A C 1
ATOM 749 O O . LEU A 1 97 ? -3.630 -8.167 3.609 1.00 45.75 97 LEU A O 1
ATOM 753 N N . ASN A 1 98 ? -5.056 -6.455 3.594 1.00 49.69 98 ASN A N 1
ATOM 754 C CA . ASN A 1 98 ? -5.513 -6.740 4.938 1.00 49.69 98 ASN A CA 1
ATOM 755 C C . ASN A 1 98 ? -7.040 -6.614 5.030 1.00 49.69 98 ASN A C 1
ATOM 757 O O . ASN A 1 98 ? -7.563 -5.501 5.103 1.00 49.69 98 ASN A O 1
ATOM 761 N N . PRO A 1 99 ? -7.778 -7.738 5.078 1.00 39.84 99 PRO A N 1
ATOM 762 C CA . PRO A 1 99 ? -9.193 -7.744 5.446 1.00 39.84 99 PRO A CA 1
ATOM 763 C C . PRO A 1 99 ? -9.452 -7.059 6.799 1.00 39.84 99 PRO A C 1
ATOM 765 O O . PRO A 1 99 ? -10.545 -6.544 7.014 1.00 39.84 99 PRO A O 1
ATOM 768 N N . MET A 1 100 ? -8.440 -6.987 7.680 1.00 44.25 100 MET A N 1
ATOM 769 C CA . MET A 1 100 ? -8.483 -6.234 8.940 1.00 44.25 100 MET A CA 1
ATOM 770 C C . MET A 1 100 ? -8.190 -4.731 8.792 1.00 44.25 100 MET A C 1
ATOM 772 O O . MET A 1 100 ? -8.216 -4.029 9.791 1.00 44.25 100 MET A O 1
ATOM 776 N N . LEU A 1 101 ? -7.908 -4.215 7.591 1.00 58.56 101 LEU A N 1
ATOM 777 C CA . LEU A 1 101 ? -7.838 -2.772 7.292 1.00 58.56 101 LEU A CA 1
ATOM 778 C C . LEU A 1 101 ? -8.944 -2.318 6.327 1.00 58.56 101 LEU A C 1
ATOM 780 O O . LEU A 1 101 ? -9.054 -1.130 6.034 1.00 58.56 101 LEU A O 1
ATOM 784 N N . ALA A 1 102 ? -9.787 -3.234 5.842 1.00 73.06 102 ALA A N 1
ATOM 785 C CA . ALA A 1 102 ? -10.980 -2.861 5.096 1.00 73.06 102 ALA A CA 1
ATOM 786 C C . ALA A 1 102 ? -12.000 -2.207 6.053 1.00 73.06 102 ALA A C 1
ATOM 788 O O . ALA A 1 102 ? -12.244 -2.766 7.128 1.00 73.06 102 ALA A O 1
ATOM 789 N N . PRO A 1 103 ? -12.643 -1.082 5.677 1.00 82.38 103 PRO A N 1
ATOM 790 C CA . PRO A 1 103 ? -13.564 -0.364 6.559 1.00 82.38 103 PRO A CA 1
ATOM 791 C C . PRO A 1 103 ? -14.653 -1.254 7.172 1.00 82.38 103 PRO A C 1
ATOM 793 O O . PRO A 1 103 ? -14.868 -1.220 8.380 1.00 82.38 103 PRO A O 1
ATOM 796 N N . GLY A 1 104 ? -15.273 -2.120 6.361 1.00 83.06 104 GLY A N 1
ATOM 797 C CA . GLY A 1 104 ? -16.312 -3.044 6.825 1.00 83.06 104 GLY A CA 1
ATOM 798 C C . GLY A 1 104 ? -15.792 -4.149 7.749 1.00 83.06 104 GLY A C 1
ATOM 799 O O . GLY A 1 104 ? -16.470 -4.517 8.705 1.00 83.06 104 GLY A O 1
ATOM 800 N N . GLY A 1 105 ? -14.574 -4.648 7.513 1.00 83.62 105 GLY A N 1
ATOM 801 C CA . GLY A 1 105 ? -13.940 -5.640 8.388 1.00 83.62 105 GLY A CA 1
ATOM 802 C C . GLY A 1 105 ? -13.620 -5.054 9.763 1.00 83.62 105 GLY A C 1
ATOM 803 O O . GLY A 1 105 ? -13.953 -5.647 10.788 1.00 83.62 105 GLY A O 1
ATOM 804 N N . LEU A 1 106 ? -13.054 -3.843 9.786 1.00 88.00 106 LEU A N 1
ATOM 805 C CA . LEU A 1 106 ? -12.799 -3.093 11.016 1.00 88.00 106 LEU A CA 1
ATOM 806 C C . LEU A 1 106 ? -14.089 -2.746 11.759 1.00 88.00 106 LEU A C 1
ATOM 808 O O . LEU A 1 106 ? -14.159 -2.942 12.969 1.00 88.00 106 LEU A O 1
ATOM 812 N N . ALA A 1 107 ? -15.115 -2.271 11.051 1.00 92.31 107 ALA A N 1
ATOM 813 C CA . ALA A 1 107 ? -16.420 -1.977 11.634 1.00 92.31 107 ALA A CA 1
ATOM 814 C C . ALA A 1 107 ? -17.034 -3.213 12.311 1.00 92.31 107 ALA A C 1
ATOM 816 O O . ALA A 1 107 ? -17.480 -3.116 13.454 1.00 92.31 107 ALA A O 1
ATOM 817 N N . GLY A 1 108 ? -16.977 -4.378 11.655 1.00 91.19 108 GLY A N 1
ATOM 818 C CA . GLY A 1 108 ? -17.456 -5.643 12.216 1.00 91.19 108 GLY A CA 1
ATOM 819 C C . GLY A 1 108 ? -16.730 -6.022 13.507 1.00 91.19 108 GLY A C 1
ATOM 820 O O . GLY A 1 108 ? -17.372 -6.234 14.533 1.00 91.19 108 GLY A O 1
ATOM 821 N N . ILE A 1 109 ? -15.393 -6.002 13.498 1.00 91.31 109 ILE A N 1
ATOM 822 C CA . ILE A 1 109 ? -14.583 -6.305 14.691 1.00 91.31 109 ILE A CA 1
ATOM 823 C C . ILE A 1 109 ? -14.878 -5.306 15.823 1.00 91.31 109 ILE A C 1
ATOM 825 O O . ILE A 1 109 ? -15.031 -5.705 16.975 1.00 91.31 109 ILE A O 1
ATOM 829 N N . ILE A 1 110 ? -14.985 -4.006 15.521 1.00 92.88 110 ILE A N 1
ATOM 830 C CA . ILE A 1 110 ? -15.314 -2.968 16.513 1.00 92.88 110 ILE A CA 1
ATOM 831 C C . ILE A 1 110 ? -16.698 -3.213 17.117 1.00 92.88 110 ILE A C 1
ATOM 833 O O . ILE A 1 110 ? -16.864 -3.073 18.328 1.00 92.88 110 ILE A O 1
ATOM 837 N N . GLN A 1 111 ? -17.689 -3.572 16.300 1.00 92.94 111 GLN A N 1
ATOM 838 C CA . GLN A 1 111 ? -19.038 -3.867 16.768 1.00 92.94 111 GLN A CA 1
ATOM 839 C C . GLN A 1 111 ? -19.059 -5.109 17.666 1.00 92.94 111 GLN A C 1
ATOM 841 O O . GLN A 1 111 ? -19.608 -5.046 18.765 1.00 92.94 111 GLN A O 1
ATOM 846 N N . GLU A 1 112 ? -18.464 -6.216 17.223 1.00 92.31 112 GLU A N 1
ATOM 847 C CA . GLU A 1 112 ? -18.375 -7.463 17.990 1.00 92.31 112 GLU A CA 1
ATOM 848 C C . GLU A 1 112 ? -17.657 -7.231 19.326 1.00 92.31 112 GLU A C 1
ATOM 850 O O . GLU A 1 112 ? -18.155 -7.598 20.392 1.00 92.31 112 GLU A O 1
ATOM 855 N N . ALA A 1 113 ? -16.531 -6.517 19.303 1.00 93.50 113 ALA A N 1
ATOM 856 C CA . ALA A 1 113 ? -15.793 -6.167 20.508 1.00 93.50 113 ALA A CA 1
ATOM 857 C C . ALA A 1 113 ? -16.605 -5.257 21.447 1.00 93.50 113 ALA A C 1
ATOM 859 O O . ALA A 1 113 ? -16.590 -5.459 22.662 1.00 93.50 113 ALA A O 1
ATOM 860 N N . ALA A 1 114 ? -17.362 -4.294 20.909 1.00 91.56 114 ALA A N 1
ATOM 861 C CA . ALA A 1 114 ? -18.265 -3.449 21.693 1.00 91.56 114 ALA A CA 1
ATOM 862 C C . ALA A 1 114 ? -19.431 -4.242 22.318 1.00 91.56 114 ALA A C 1
ATOM 864 O O . ALA A 1 114 ? -19.971 -3.830 23.346 1.00 91.56 114 ALA A O 1
ATOM 865 N N . GLN A 1 115 ? -19.805 -5.382 21.730 1.00 91.94 115 GLN A N 1
ATOM 866 C CA . GLN A 1 115 ? -20.781 -6.329 22.282 1.00 91.94 115 GLN A CA 1
ATOM 867 C C . GLN A 1 115 ? -20.167 -7.303 23.304 1.00 91.94 115 GLN A C 1
ATOM 869 O O . GLN A 1 115 ? -20.905 -8.031 23.967 1.00 91.94 115 GLN A O 1
ATOM 874 N N . GLY A 1 116 ? -18.845 -7.268 23.493 1.00 91.50 116 GLY A N 1
ATOM 875 C CA . GLY A 1 116 ? -18.125 -8.101 24.453 1.00 91.50 116 GLY A CA 1
ATOM 876 C C . GLY A 1 116 ? -17.608 -9.420 23.882 1.00 91.50 116 GLY A C 1
ATOM 877 O O . GLY A 1 116 ? -17.223 -10.291 24.660 1.00 91.50 116 GLY A O 1
ATOM 878 N N . GLU A 1 117 ? -17.578 -9.583 22.557 1.00 95.19 117 GLU A N 1
ATOM 879 C CA . GLU A 1 117 ? -17.016 -10.778 21.926 1.00 95.19 117 GLU A CA 1
ATOM 880 C C . GLU A 1 117 ? -15.508 -10.872 22.197 1.00 95.19 117 GLU A C 1
ATOM 882 O O . GLU A 1 117 ? -14.711 -10.040 21.752 1.00 95.19 117 GLU A O 1
ATOM 887 N N . GLU A 1 118 ? -15.102 -11.906 22.939 1.00 89.06 118 GLU A N 1
ATOM 888 C CA . GLU A 1 118 ? -13.729 -12.063 23.437 1.00 89.06 118 GLU A CA 1
ATOM 889 C C . GLU A 1 118 ? -12.697 -12.155 22.306 1.00 89.06 118 GLU A C 1
ATOM 891 O O . GLU A 1 118 ? -11.607 -11.592 22.412 1.00 89.06 118 GLU A O 1
ATOM 896 N N . ASN A 1 119 ? -13.050 -12.825 21.204 1.00 83.00 119 ASN A N 1
ATOM 897 C CA . ASN A 1 119 ? -12.174 -12.950 20.039 1.00 83.00 119 ASN A CA 1
ATOM 898 C C . ASN A 1 119 ? -11.922 -11.579 19.391 1.00 83.00 119 ASN A C 1
ATOM 900 O O . ASN A 1 119 ? -10.776 -11.188 19.183 1.00 83.00 119 ASN A O 1
ATOM 904 N N . ALA A 1 120 ? -12.981 -10.802 19.155 1.00 88.25 120 ALA A N 1
ATOM 905 C CA . ALA A 1 120 ? -12.869 -9.468 18.574 1.00 88.25 120 ALA A CA 1
ATOM 906 C C . ALA A 1 120 ? -12.080 -8.508 19.484 1.00 88.25 120 ALA A C 1
ATOM 908 O O . ALA A 1 120 ? -11.231 -7.752 19.009 1.00 88.25 120 ALA A O 1
ATOM 909 N N . LEU A 1 121 ? -12.284 -8.589 20.804 1.00 89.94 121 LEU A N 1
ATOM 910 C CA . LEU A 1 121 ? -11.494 -7.843 21.789 1.00 89.94 121 LEU A CA 1
ATOM 911 C C . LEU A 1 121 ? -10.006 -8.210 21.737 1.00 89.94 121 LEU A C 1
ATOM 913 O O . LEU A 1 121 ? -9.152 -7.324 21.798 1.00 89.94 121 LEU A O 1
ATOM 917 N N . GLN A 1 122 ? -9.682 -9.498 21.608 1.00 85.88 122 GLN A N 1
ATOM 918 C CA . GLN A 1 122 ? -8.299 -9.959 21.512 1.00 85.88 122 GLN A CA 1
ATOM 919 C C . GLN A 1 122 ? -7.634 -9.496 20.214 1.00 85.88 122 GLN A C 1
ATOM 921 O O . GLN A 1 122 ? -6.483 -9.060 20.241 1.00 85.88 122 GLN A O 1
ATOM 926 N N . VAL A 1 123 ? -8.364 -9.538 19.098 1.00 84.12 123 VAL A N 1
ATOM 927 C CA . VAL A 1 123 ? -7.903 -9.023 17.807 1.00 84.12 123 VAL A CA 1
ATOM 928 C C . VAL A 1 123 ? -7.579 -7.531 17.909 1.00 84.12 123 VAL A C 1
ATOM 930 O O . VAL A 1 123 ? -6.454 -7.142 17.597 1.00 84.12 123 VAL A O 1
ATOM 933 N N . LEU A 1 124 ? -8.495 -6.705 18.431 1.00 88.12 124 LEU A N 1
ATOM 934 C CA . LEU A 1 124 ? -8.240 -5.269 18.611 1.00 88.12 124 LEU A CA 1
ATOM 935 C C . LEU A 1 124 ? -7.076 -4.995 19.564 1.00 88.12 124 LEU A C 1
ATOM 937 O O . LEU A 1 124 ? -6.290 -4.091 19.303 1.00 88.12 124 LEU A O 1
ATOM 941 N N . ALA A 1 125 ? -6.933 -5.766 20.645 1.00 86.50 125 ALA A N 1
ATOM 942 C CA . ALA A 1 125 ? -5.832 -5.600 21.591 1.00 86.50 125 ALA A CA 1
ATOM 943 C C . ALA A 1 125 ? -4.464 -5.928 20.969 1.00 86.50 125 ALA A C 1
ATOM 945 O O . ALA A 1 125 ? -3.487 -5.224 21.228 1.00 86.50 125 ALA A O 1
ATOM 946 N N . SER A 1 126 ? -4.383 -6.974 20.140 1.00 82.50 126 SER A N 1
ATOM 947 C CA . SER A 1 126 ? -3.161 -7.302 19.397 1.00 82.50 126 SER A CA 1
ATOM 948 C C . SER A 1 126 ? -2.815 -6.216 18.383 1.00 82.50 126 SER A C 1
ATOM 950 O O . SER A 1 126 ? -1.684 -5.739 18.373 1.00 82.50 126 SER A O 1
ATOM 952 N N . MET A 1 127 ? -3.799 -5.775 17.594 1.00 83.94 127 MET A N 1
ATOM 953 C CA . MET A 1 127 ? -3.630 -4.695 16.616 1.00 83.94 127 MET A CA 1
ATOM 954 C C . MET A 1 127 ? -3.156 -3.400 17.276 1.00 83.94 127 MET A C 1
ATOM 956 O O . MET A 1 127 ? -2.215 -2.761 16.815 1.00 83.94 127 MET A O 1
ATOM 960 N N . ASP A 1 128 ? -3.807 -3.014 18.371 1.00 84.81 128 ASP A N 1
ATOM 961 C CA . ASP A 1 128 ? -3.466 -1.828 19.145 1.00 84.81 128 ASP A CA 1
ATOM 962 C C . ASP A 1 128 ? -2.026 -1.900 19.661 1.00 84.81 128 ASP A C 1
ATOM 964 O O . ASP A 1 128 ? -1.278 -0.938 19.516 1.00 84.81 128 ASP A O 1
ATOM 968 N N . LYS A 1 129 ? -1.599 -3.053 20.183 1.00 82.56 129 LYS A N 1
ATOM 969 C CA . LYS A 1 129 ? -0.218 -3.246 20.629 1.00 82.56 129 LYS A CA 1
ATOM 970 C C . LYS A 1 129 ? 0.787 -3.120 19.481 1.00 82.56 129 LYS A C 1
ATOM 972 O O . LYS A 1 129 ? 1.767 -2.399 19.624 1.00 82.56 129 LYS A O 1
ATOM 977 N N . GLU A 1 130 ? 0.539 -3.782 18.352 1.00 80.25 130 GLU A N 1
ATOM 978 C CA . GLU A 1 130 ? 1.419 -3.724 17.175 1.00 80.25 130 GLU A CA 1
ATOM 979 C C . GLU A 1 130 ? 1.561 -2.295 16.633 1.00 80.25 130 GLU A C 1
ATOM 981 O O . GLU A 1 130 ? 2.662 -1.864 16.298 1.00 80.25 130 GLU A O 1
ATOM 986 N N . MET A 1 131 ? 0.467 -1.532 16.602 1.00 82.38 131 MET A N 1
ATOM 987 C CA . MET A 1 131 ? 0.484 -0.136 16.164 1.00 82.38 131 MET A CA 1
ATOM 988 C C . MET A 1 131 ? 1.171 0.802 17.163 1.00 82.38 131 MET A C 1
ATOM 990 O O . MET A 1 131 ? 1.831 1.748 16.743 1.00 82.38 131 MET A O 1
ATOM 994 N N . GLN A 1 132 ? 1.041 0.553 18.470 1.00 80.44 132 GLN A N 1
ATOM 995 C CA . GLN A 1 132 ? 1.738 1.324 19.509 1.00 80.44 132 GLN A CA 1
ATOM 996 C C . GLN A 1 132 ? 3.248 1.062 19.515 1.00 80.44 132 GLN A C 1
ATOM 998 O O . GLN A 1 132 ? 4.023 1.980 19.769 1.00 80.44 132 GLN A O 1
ATOM 1003 N N . ASP A 1 133 ? 3.661 -0.170 19.217 1.00 80.25 133 ASP A N 1
ATOM 1004 C CA . ASP A 1 133 ? 5.072 -0.559 19.142 1.00 80.25 133 ASP A CA 1
ATOM 1005 C C . ASP A 1 133 ? 5.749 -0.079 17.833 1.00 80.25 133 ASP A C 1
ATOM 1007 O O . ASP A 1 133 ? 6.966 -0.204 17.686 1.00 80.25 133 ASP A O 1
ATOM 1011 N N . SER A 1 134 ? 4.989 0.480 16.883 1.00 76.75 134 SER A N 1
ATOM 1012 C CA . SER A 1 134 ? 5.506 1.009 15.616 1.00 76.75 134 SER A CA 1
ATOM 1013 C C . SER A 1 134 ? 6.184 2.373 15.777 1.00 76.75 134 SER A C 1
ATOM 1015 O O . SER A 1 134 ? 5.704 3.240 16.504 1.00 76.75 134 SER A O 1
ATOM 1017 N N . GLU A 1 135 ? 7.265 2.615 15.030 1.00 79.31 135 GLU A N 1
ATOM 1018 C CA . GLU A 1 135 ? 7.945 3.921 14.977 1.00 79.31 135 GLU A CA 1
ATOM 1019 C C . GLU A 1 135 ? 7.191 4.965 14.129 1.00 79.31 135 GLU A C 1
ATOM 1021 O O . GLU A 1 135 ? 7.564 6.137 14.131 1.00 79.31 135 GLU A O 1
ATOM 1026 N N . VAL A 1 136 ? 6.127 4.558 13.424 1.00 74.12 136 VAL A N 1
ATOM 1027 C CA . VAL A 1 136 ? 5.317 5.411 12.539 1.00 74.12 136 VAL A CA 1
ATOM 1028 C C . VAL A 1 136 ? 4.230 6.141 13.351 1.00 74.12 136 VAL A C 1
ATOM 1030 O O . VAL A 1 136 ? 3.295 5.486 13.832 1.00 74.12 136 VAL A O 1
ATOM 1033 N N . PRO A 1 137 ? 4.295 7.480 13.510 1.00 76.50 137 PRO A N 1
ATOM 1034 C CA . PRO A 1 137 ? 3.346 8.243 14.332 1.00 76.50 137 PRO A CA 1
ATOM 1035 C C . PRO A 1 137 ? 1.881 8.104 13.899 1.00 76.50 137 PRO A C 1
ATOM 1037 O O . PRO A 1 137 ? 0.971 8.116 14.729 1.00 76.50 137 PRO A O 1
ATOM 1040 N N . GLU A 1 138 ? 1.638 7.945 12.602 1.00 76.25 138 GLU A N 1
ATOM 1041 C CA . GLU A 1 138 ? 0.307 7.813 12.014 1.00 76.25 138 GLU A CA 1
ATOM 1042 C C . GLU A 1 138 ? -0.403 6.547 12.518 1.00 76.25 138 GLU A C 1
ATOM 1044 O O . GLU A 1 138 ? -1.588 6.595 12.857 1.00 76.25 138 GLU A O 1
ATOM 1049 N N . LEU A 1 139 ? 0.327 5.435 12.670 1.00 78.62 139 LEU A N 1
ATOM 1050 C CA . LEU A 1 139 ? -0.216 4.177 13.193 1.00 78.62 139 LEU A CA 1
ATOM 1051 C C . LEU A 1 139 ? -0.580 4.292 14.678 1.00 78.62 139 LEU A C 1
ATOM 1053 O O . LEU A 1 139 ? -1.636 3.818 15.101 1.00 78.62 139 LEU A O 1
ATOM 1057 N N . GLN A 1 140 ? 0.236 4.995 15.464 1.00 85.62 140 GLN A N 1
ATOM 1058 C CA . GLN A 1 140 ? -0.053 5.256 16.877 1.00 85.62 140 GLN A CA 1
ATOM 1059 C C . GLN A 1 140 ? -1.297 6.142 17.051 1.00 85.62 140 GLN A C 1
ATOM 1061 O O . GLN A 1 140 ? -2.092 5.939 17.976 1.00 85.62 140 GLN A O 1
ATOM 1066 N N . ASN A 1 141 ? -1.491 7.122 16.163 1.00 87.31 141 ASN A N 1
ATOM 1067 C CA . ASN A 1 141 ? -2.686 7.966 16.148 1.00 87.31 141 ASN A CA 1
ATOM 1068 C C . ASN A 1 141 ? -3.928 7.164 15.745 1.00 87.31 141 ASN A C 1
ATOM 1070 O O . ASN A 1 141 ? -4.973 7.285 16.386 1.00 87.31 141 ASN A O 1
ATOM 1074 N N . PHE A 1 142 ? -3.816 6.294 14.742 1.00 88.88 142 PHE A N 1
ATOM 1075 C CA . PHE A 1 142 ? -4.918 5.429 14.333 1.00 88.88 142 PHE A CA 1
ATOM 1076 C C . PHE A 1 142 ? -5.339 4.451 15.442 1.00 88.88 142 PHE A C 1
ATOM 1078 O O . PHE A 1 142 ? -6.532 4.311 15.716 1.00 88.88 142 PHE A O 1
ATOM 1085 N N . ALA A 1 143 ? -4.391 3.858 16.173 1.00 88.38 143 ALA A N 1
ATOM 1086 C CA . ALA A 1 143 ? -4.686 3.006 17.329 1.00 88.38 143 ALA A CA 1
ATOM 1087 C C . ALA A 1 143 ? -5.515 3.736 18.406 1.00 88.38 143 ALA A C 1
ATOM 1089 O O . ALA A 1 143 ? -6.487 3.195 18.940 1.00 88.38 143 ALA A O 1
ATOM 1090 N N . GLN A 1 144 ? -5.197 5.007 18.683 1.00 91.06 144 GLN A N 1
ATOM 1091 C CA . GLN A 1 144 ? -5.992 5.833 19.600 1.00 91.06 144 GLN A CA 1
ATOM 1092 C C . GLN A 1 144 ? -7.427 6.03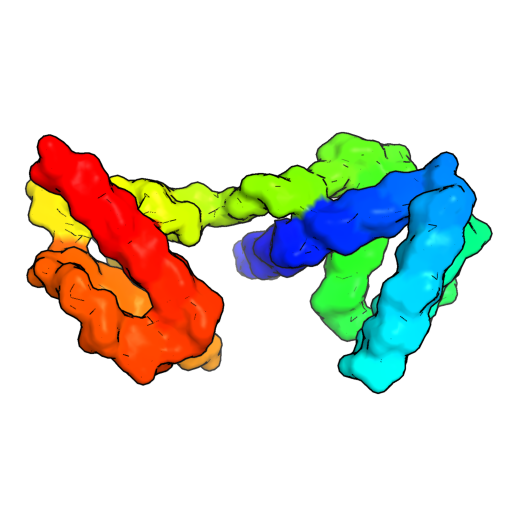3 19.096 1.00 91.06 144 GLN A C 1
ATOM 1094 O O . GLN A 1 144 ? -8.371 5.978 19.889 1.00 91.06 144 GLN A O 1
ATOM 1099 N N . VAL A 1 145 ? -7.609 6.224 17.788 1.00 93.31 145 VAL A N 1
ATOM 1100 C CA . VAL A 1 145 ? -8.934 6.342 17.165 1.00 93.31 145 VAL A CA 1
ATOM 1101 C C . VAL A 1 145 ? -9.723 5.037 17.287 1.00 93.31 145 VAL A C 1
ATOM 1103 O O . VAL A 1 145 ? -10.886 5.079 17.684 1.00 93.31 145 VAL A O 1
ATOM 1106 N N . LEU A 1 146 ? -9.104 3.875 17.055 1.00 91.38 146 LEU A N 1
ATOM 1107 C CA . LEU A 1 146 ? -9.761 2.571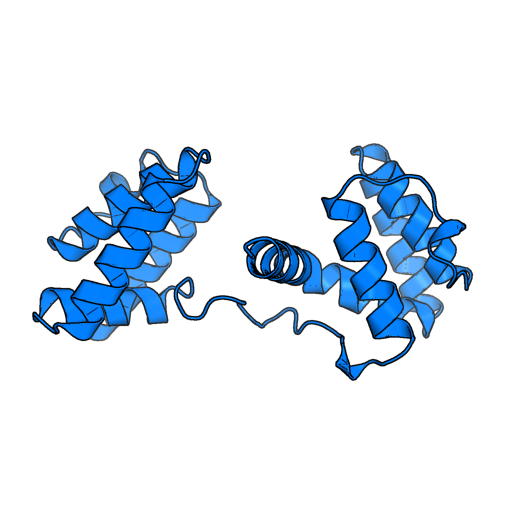 17.225 1.00 91.38 146 LEU A CA 1
ATOM 1108 C C . LEU A 1 146 ? -10.268 2.358 18.657 1.00 91.38 146 LEU A C 1
ATOM 1110 O O . LEU A 1 146 ? -11.401 1.916 18.851 1.00 91.38 146 LEU A O 1
ATOM 1114 N N . ARG A 1 147 ? -9.488 2.746 19.676 1.00 92.38 147 ARG A N 1
ATOM 1115 C CA . ARG A 1 147 ? -9.941 2.702 21.080 1.00 92.38 147 ARG A CA 1
ATOM 1116 C C . ARG A 1 147 ? -11.148 3.608 21.323 1.00 92.38 147 ARG A C 1
ATOM 1118 O O . ARG A 1 147 ? -12.051 3.243 22.072 1.00 92.38 147 ARG A O 1
ATOM 1125 N N . ARG A 1 148 ? -11.185 4.796 20.717 1.00 94.75 148 ARG A N 1
ATOM 1126 C CA . ARG A 1 148 ? -12.321 5.729 20.831 1.00 94.75 148 ARG A CA 1
ATOM 1127 C C . ARG A 1 148 ? -13.572 5.173 20.147 1.00 94.75 148 ARG A C 1
ATOM 1129 O O . ARG A 1 148 ? -14.650 5.204 20.740 1.00 94.75 148 ARG A O 1
ATOM 1136 N N . LEU A 1 149 ? -13.418 4.584 18.960 1.00 94.25 149 LEU A N 1
ATOM 1137 C CA . LEU A 1 149 ? -14.488 3.885 18.242 1.00 94.25 149 LEU A CA 1
ATOM 1138 C C . LEU A 1 149 ? -15.046 2.710 19.060 1.00 94.25 149 LEU A C 1
ATOM 1140 O O . LEU A 1 149 ? -16.266 2.588 19.196 1.00 94.25 149 LEU A O 1
ATOM 1144 N N . LEU A 1 150 ? -14.178 1.895 19.665 1.00 93.00 150 LEU A N 1
ATOM 1145 C CA . LEU A 1 150 ? -14.574 0.806 20.565 1.00 93.00 150 LEU A CA 1
ATOM 1146 C C . LEU A 1 150 ? -15.355 1.322 21.784 1.00 93.00 150 LEU A C 1
ATOM 1148 O O . LEU A 1 150 ? -16.359 0.734 22.170 1.00 93.00 150 LEU A O 1
ATOM 1152 N N . ASN A 1 151 ? -14.952 2.469 22.338 1.00 92.56 151 ASN A N 1
ATOM 1153 C CA . ASN A 1 151 ? -15.648 3.138 23.444 1.00 92.56 151 ASN A CA 1
ATOM 1154 C C . ASN A 1 151 ? -16.935 3.881 23.023 1.00 92.56 151 ASN A C 1
ATOM 1156 O O . ASN A 1 151 ? -17.533 4.588 23.834 1.00 92.56 151 ASN A O 1
ATOM 1160 N N . GLY A 1 152 ? -17.381 3.723 21.773 1.00 91.88 152 GLY A N 1
ATOM 1161 C CA . GLY A 1 152 ? -18.666 4.236 21.297 1.00 91.88 152 GLY A CA 1
ATOM 1162 C C . GLY A 1 152 ? -18.625 5.639 20.692 1.00 91.88 152 GLY A C 1
ATOM 1163 O O . GLY A 1 152 ? -19.675 6.187 20.368 1.00 91.88 152 GLY A O 1
ATOM 1164 N N . GLU A 1 153 ? -17.450 6.238 20.497 1.00 94.94 153 GLU A N 1
ATOM 1165 C CA . GLU A 1 153 ? -17.363 7.542 19.844 1.00 94.94 153 GLU A CA 1
ATOM 1166 C C . GLU A 1 153 ? -17.672 7.443 18.342 1.00 94.94 153 GLU A C 1
ATOM 1168 O O . GLU A 1 153 ? -17.193 6.534 17.668 1.00 94.94 153 GLU A O 1
ATOM 1173 N N . ARG A 1 154 ? -18.490 8.362 17.812 1.00 94.00 154 ARG A N 1
ATOM 1174 C CA . ARG A 1 154 ? -18.938 8.360 16.403 1.00 94.00 154 ARG A CA 1
ATOM 1175 C C . ARG A 1 154 ? -18.814 9.717 15.697 1.00 94.00 154 ARG A C 1
ATOM 1177 O O . ARG A 1 154 ? -19.267 9.871 14.572 1.00 94.00 154 ARG A O 1
ATOM 1184 N N . HIS A 1 155 ? -18.212 10.715 16.343 1.00 95.31 155 HIS A N 1
ATOM 1185 C CA . HIS A 1 155 ? -18.080 12.055 15.769 1.00 95.31 155 HIS A CA 1
ATOM 1186 C C . HIS A 1 155 ? -16.861 12.125 14.842 1.00 95.31 155 HIS A C 1
ATOM 1188 O O . HIS A 1 155 ? -15.733 12.217 15.327 1.00 95.31 155 HIS A O 1
ATOM 1194 N N . ALA A 1 156 ? -17.092 12.105 13.525 1.00 92.50 156 ALA A N 1
ATOM 1195 C CA . ALA A 1 156 ? -16.039 12.079 12.505 1.00 92.50 156 ALA A CA 1
ATOM 1196 C C . ALA A 1 156 ? -14.980 13.175 12.712 1.00 92.50 156 ALA A C 1
ATOM 1198 O O . ALA A 1 156 ? -13.808 12.849 12.869 1.00 92.50 156 ALA A O 1
ATOM 1199 N N . ASP A 1 157 ? -15.395 14.440 12.839 1.00 92.25 157 ASP A N 1
ATOM 1200 C CA . ASP A 1 157 ? -14.482 15.584 13.002 1.00 92.25 157 ASP A CA 1
ATOM 1201 C C . ASP A 1 157 ? -13.521 15.429 14.189 1.00 92.25 157 ASP A C 1
ATOM 1203 O O . ASP A 1 157 ? -12.362 15.833 14.127 1.00 92.25 157 ASP A O 1
ATOM 1207 N N . SER A 1 158 ? -13.990 14.833 15.289 1.00 93.56 158 SER A N 1
ATOM 1208 C CA . SER A 1 158 ? -13.159 14.633 16.478 1.00 93.56 158 SER A CA 1
ATOM 1209 C C . SER A 1 158 ? -12.209 13.445 16.339 1.00 93.56 158 SER A C 1
ATOM 1211 O O . SER A 1 158 ? -11.136 13.432 16.947 1.00 93.56 158 SER A O 1
ATOM 1213 N N . LEU A 1 159 ? -12.599 12.434 15.564 1.00 93.06 159 LEU A N 1
ATOM 1214 C CA . LEU A 1 159 ? -11.811 11.226 15.337 1.00 93.06 159 LEU A CA 1
ATOM 1215 C C . LEU A 1 159 ? -10.726 11.444 14.275 1.00 93.06 159 LEU A C 1
ATOM 1217 O O . LEU A 1 159 ? -9.677 10.817 14.365 1.00 93.06 159 LEU A O 1
ATOM 1221 N N . THR A 1 160 ? -10.934 12.345 13.312 1.00 92.81 160 THR A N 1
ATOM 1222 C CA . THR A 1 160 ? -10.005 12.577 12.192 1.00 92.81 160 THR A CA 1
ATOM 1223 C C . THR A 1 160 ? -9.055 13.759 12.382 1.00 92.81 160 THR A C 1
ATOM 1225 O O . THR A 1 160 ? -8.118 13.903 11.605 1.00 92.81 160 THR A O 1
ATOM 1228 N N . GLN A 1 161 ? -9.236 14.584 13.420 1.00 90.44 161 GLN A N 1
ATOM 1229 C CA . GLN A 1 161 ? -8.521 15.858 13.599 1.00 90.44 161 GLN A CA 1
ATOM 1230 C C . GLN A 1 161 ? -6.984 15.766 13.530 1.00 90.44 161 GLN A C 1
ATOM 1232 O O . GLN A 1 161 ? -6.328 16.721 13.115 1.00 90.44 161 GLN A O 1
ATOM 1237 N N . THR A 1 162 ? -6.404 14.654 13.981 1.00 82.62 162 THR A N 1
ATOM 1238 C CA . THR A 1 162 ? -4.947 14.449 14.066 1.00 82.62 162 THR A CA 1
ATOM 1239 C C . THR A 1 162 ? -4.417 13.482 13.008 1.00 82.62 162 THR A C 1
ATOM 1241 O O . THR A 1 162 ? -3.271 13.050 13.106 1.00 82.62 162 THR A O 1
ATOM 1244 N N . LEU A 1 163 ? -5.261 13.083 12.056 1.00 83.94 163 LEU A N 1
ATOM 1245 C CA . LEU A 1 163 ? -4.942 12.091 11.037 1.00 83.94 163 LEU A CA 1
ATOM 1246 C C . LEU A 1 163 ? -4.570 12.765 9.715 1.00 83.94 163 LEU A C 1
ATOM 1248 O O . LEU A 1 163 ? -5.012 13.875 9.420 1.00 83.94 163 LEU A O 1
ATOM 1252 N N . ASP A 1 164 ? -3.768 12.071 8.913 1.00 82.06 164 ASP A N 1
ATOM 1253 C CA . ASP A 1 164 ? -3.558 12.432 7.516 1.00 82.06 164 ASP A CA 1
ATOM 1254 C C . ASP A 1 164 ? -4.814 12.133 6.672 1.00 82.06 164 ASP A C 1
ATOM 1256 O O . ASP A 1 164 ? -5.762 11.481 7.122 1.00 82.06 164 ASP A O 1
ATOM 1260 N N . GLU A 1 165 ? -4.843 12.616 5.428 1.00 77.75 165 GLU A N 1
ATOM 1261 C CA . GLU A 1 165 ? -6.021 12.492 4.557 1.00 77.75 165 GLU A CA 1
ATOM 1262 C C . GLU A 1 165 ? -6.420 11.028 4.303 1.00 77.75 165 GLU A C 1
ATOM 1264 O O . GLU A 1 165 ? -7.611 10.694 4.279 1.00 77.75 165 GLU A O 1
ATOM 1269 N N . ARG A 1 166 ? -5.429 10.138 4.162 1.00 77.12 166 ARG A N 1
ATOM 1270 C CA . ARG A 1 166 ? -5.640 8.705 3.924 1.00 77.12 166 ARG A CA 1
ATOM 1271 C C . ARG A 1 166 ? -6.306 8.045 5.130 1.00 77.12 166 ARG A C 1
ATOM 1273 O O . ARG A 1 166 ? -7.338 7.390 4.980 1.00 77.12 166 ARG A O 1
ATOM 1280 N N . THR A 1 167 ? -5.752 8.232 6.324 1.00 80.38 167 THR A N 1
ATOM 1281 C CA . THR A 1 167 ? -6.262 7.603 7.548 1.00 80.38 167 THR A CA 1
ATOM 1282 C C . THR A 1 167 ? -7.599 8.213 7.962 1.00 80.38 167 THR A C 1
ATOM 1284 O O . THR A 1 167 ? -8.500 7.491 8.387 1.00 80.38 167 THR A O 1
ATOM 1287 N N . ALA A 1 168 ? -7.784 9.523 7.771 1.00 86.81 168 ALA A N 1
ATOM 1288 C CA . ALA A 1 168 ? -9.072 10.178 7.980 1.00 86.81 168 ALA A CA 1
ATOM 1289 C C . ALA A 1 168 ? -10.169 9.576 7.086 1.00 86.81 168 ALA A C 1
ATOM 1291 O O . ALA A 1 168 ? -11.255 9.263 7.573 1.00 86.81 168 ALA A O 1
ATOM 1292 N N . SER A 1 169 ? -9.869 9.347 5.803 1.00 84.56 169 SER A N 1
ATOM 1293 C CA . SER A 1 169 ? -10.806 8.724 4.858 1.00 84.56 169 SER A CA 1
ATOM 1294 C C . SER A 1 169 ? -11.183 7.298 5.270 1.00 84.56 169 SER A C 1
ATOM 1296 O O . SER A 1 169 ? -12.351 6.921 5.186 1.00 84.56 169 SER A O 1
ATOM 1298 N N . LEU A 1 170 ? -10.222 6.519 5.777 1.00 85.69 170 LEU A N 1
ATOM 1299 C CA . LEU A 1 170 ? -10.484 5.186 6.323 1.00 85.69 170 LEU A CA 1
ATOM 1300 C C . LEU A 1 170 ? -11.426 5.242 7.536 1.00 85.69 170 LEU A C 1
ATOM 1302 O O . LEU A 1 170 ? -12.388 4.481 7.599 1.00 85.69 170 LEU A O 1
ATOM 1306 N N . VAL A 1 171 ? -11.190 6.156 8.482 1.00 91.75 171 VAL A N 1
ATOM 1307 C CA . VAL A 1 171 ? -12.045 6.324 9.673 1.00 91.75 171 VAL A CA 1
ATOM 1308 C C . VAL A 1 171 ? -13.471 6.712 9.295 1.00 91.75 171 VAL A C 1
ATOM 1310 O O . VAL A 1 171 ? -14.414 6.172 9.869 1.00 91.75 171 VAL A O 1
ATOM 1313 N N . ILE A 1 172 ? -13.641 7.601 8.315 1.00 93.31 172 ILE A N 1
ATOM 1314 C CA . ILE A 1 172 ? -14.963 7.974 7.795 1.00 93.31 172 ILE A CA 1
ATOM 1315 C C . ILE A 1 172 ? -15.671 6.743 7.219 1.00 93.31 172 ILE A C 1
ATOM 1317 O O . ILE A 1 172 ? -16.801 6.458 7.603 1.00 93.31 172 ILE A O 1
ATOM 1321 N N . ALA A 1 173 ? -14.983 5.952 6.394 1.00 90.31 173 ALA A N 1
ATOM 1322 C CA . ALA A 1 173 ? -15.563 4.736 5.833 1.00 90.31 173 ALA A CA 1
ATOM 1323 C C . ALA A 1 173 ? -15.938 3.698 6.913 1.00 90.31 173 ALA A C 1
ATOM 1325 O O . ALA A 1 173 ? -16.935 2.996 6.771 1.00 90.31 173 ALA A O 1
ATOM 1326 N N . ILE A 1 174 ? -15.178 3.598 8.012 1.00 92.94 174 ILE A N 1
ATOM 1327 C CA . ILE A 1 174 ? -15.526 2.727 9.152 1.00 92.94 174 ILE A CA 1
ATOM 1328 C C . ILE A 1 174 ? -16.805 3.219 9.838 1.00 92.94 174 ILE A C 1
ATOM 1330 O O . ILE A 1 174 ? -17.651 2.406 10.206 1.00 92.94 174 ILE A O 1
ATOM 1334 N N . LEU A 1 175 ? -16.952 4.534 10.031 1.00 95.19 175 LEU A N 1
ATOM 1335 C CA . LEU A 1 175 ? -18.154 5.123 10.627 1.00 95.19 175 LEU A CA 1
ATOM 1336 C C . LEU A 1 175 ? -19.394 4.858 9.769 1.00 95.19 175 LEU A C 1
ATOM 1338 O O . LEU A 1 175 ? -20.415 4.453 10.323 1.00 95.19 175 LEU A O 1
ATOM 1342 N N . ASP A 1 176 ? -19.279 5.009 8.448 1.00 94.81 176 ASP A N 1
ATOM 1343 C CA . ASP A 1 176 ? -20.361 4.710 7.504 1.00 94.81 176 ASP A CA 1
ATOM 1344 C C . ASP A 1 176 ? -20.798 3.237 7.605 1.00 94.81 176 ASP A C 1
ATOM 1346 O O . ASP A 1 176 ? -21.990 2.931 7.657 1.00 94.81 176 ASP A O 1
ATOM 1350 N N . GLU A 1 177 ? -19.845 2.303 7.678 1.00 94.19 177 GLU A N 1
ATOM 1351 C CA . GLU A 1 177 ? -20.147 0.876 7.842 1.00 94.19 177 GLU A CA 1
ATOM 1352 C C . GLU A 1 177 ? -20.791 0.572 9.204 1.00 94.19 177 GLU A C 1
ATOM 1354 O O . GLU A 1 177 ? -21.777 -0.161 9.273 1.00 94.19 177 GLU A O 1
ATOM 1359 N N . LEU A 1 178 ? -20.300 1.181 10.288 1.00 93.12 178 LEU A N 1
ATOM 1360 C CA . LEU A 1 178 ? -20.901 1.046 11.620 1.00 93.12 178 LEU A CA 1
ATOM 1361 C C . LEU A 1 178 ? -22.339 1.583 11.664 1.00 93.12 178 LEU A C 1
ATOM 1363 O O . LEU A 1 178 ? -23.186 0.979 12.319 1.00 93.12 178 LEU A O 1
ATOM 1367 N N . GLU A 1 179 ? -22.630 2.695 10.986 1.00 93.12 179 GLU A N 1
ATOM 1368 C CA . GLU A 1 179 ? -23.987 3.245 10.884 1.00 93.12 179 GLU A CA 1
ATOM 1369 C C . GLU A 1 179 ? -24.911 2.283 10.128 1.00 93.12 179 GLU A C 1
ATOM 1371 O O . GLU A 1 179 ? -26.014 1.985 10.592 1.00 93.12 179 GLU A O 1
ATOM 1376 N N . ARG A 1 180 ? -24.436 1.712 9.014 1.00 91.19 180 ARG A N 1
ATOM 1377 C CA . ARG A 1 180 ? -25.183 0.716 8.229 1.00 91.19 180 ARG A CA 1
ATOM 1378 C C . ARG A 1 180 ? -25.512 -0.552 9.012 1.00 91.19 180 ARG A C 1
ATOM 1380 O O . ARG A 1 180 ? -26.528 -1.171 8.727 1.00 91.19 180 ARG A O 1
ATOM 1387 N N . MET A 1 181 ? -24.666 -0.954 9.958 1.00 86.19 181 MET A N 1
ATOM 1388 C CA . MET A 1 181 ? -24.893 -2.134 10.803 1.00 86.19 181 MET A CA 1
ATOM 1389 C C . MET A 1 181 ? -25.902 -1.881 11.936 1.00 86.19 181 MET A C 1
ATOM 1391 O O . MET A 1 181 ? -26.440 -2.832 12.502 1.00 86.19 181 MET A O 1
ATOM 1395 N N . GLN A 1 182 ? -26.139 -0.615 12.297 1.00 73.38 182 GLN A N 1
ATOM 1396 C CA . GLN A 1 182 ? -27.067 -0.217 13.363 1.00 73.38 182 GLN A CA 1
ATOM 1397 C C . GLN A 1 182 ? -28.480 0.122 12.856 1.00 73.38 182 GLN A C 1
ATOM 1399 O O . GLN A 1 182 ? -29.398 0.220 13.677 1.00 73.38 182 GLN A O 1
ATOM 1404 N N . GLY A 1 183 ? -28.647 0.316 11.543 1.00 54.56 183 GLY A N 1
ATOM 1405 C CA . GLY A 1 183 ? -29.930 0.565 10.869 1.00 54.56 183 GLY A CA 1
ATOM 1406 C C . GLY A 1 183 ? -30.601 -0.701 10.352 1.00 54.56 183 GLY A C 1
ATOM 1407 O O . GLY A 1 183 ? -31.853 -0.727 10.370 1.00 54.56 183 GLY A O 1
#

Sequence (183 aa):
MTNSTIQDQLIQEHASLIVEVVEACGDESLAARLREDLKVAEQNGWGNLCRAVYQLLDGERDFDALPPMDVEDEAIVRAMLAAIEDPSFLPDPKQNLNPMLAPGGLAGIIQEAAQGEENALQVLASMDKEMQDSEVPELQNFAQVLRRLLNGERHADSLTQTLDERTASLVIAILDELERMQG

pLDDT: mean 86.21, std 12.2, range [36.88, 97.31]

Foldseek 3Di:
DPPPVVLVQLLQVCLVVLVLLLVLLVPVVSVVVVLVVLVVVCVVPCVQLSQLSVVVSVPDLDPVPGGDDPPSSSSNSVLSSVCNVPVVSRHDNPDPVDCCLQLLSLLVLLVCVLVVNPVSVVVLVVQLVVLCPDPDVQSPLLNVLSVCSSVPDQDLCVSCVPHDPVSSVSSVSNSVSNVVVVD

=== Feature glossary ===
The record interleaves many kinds of information about one protein. Here is each kind framed as the question it answers.

Q: What does the local fold look like, residue by residue?
A: The Foldseek 3Di string encodes local tertiary geometry as a 20-letter alphabet — one character per residue — derived from the relative positions of nearby Cα atoms. Unlike the amino-acid sequence, 3Di is a direct function of the 3D structure, so two proteins with the same fold have similar 3Di strings even at low sequence identity.

Q: Which residues are in helices, strands, or loops?
A: The SS8 string is DSSP's per-residue secondary-structure call. α-helix (H) means an i→i+4 H-bond ladder; β-strand (E) means the residue participates in a β-sheet; 3₁₀ (G) and π (I) are tighter and wider helices; T/S are turns/bends; '-' is loop.

Q: How big and how compact is the whole molecule?
A: Radius of gyration (Rg) is the root-mean-square distance of Cα atoms from their centroid — a single number for overall size and compactness. A globular domain of N residues has Rg ≈ 2.2·N^0.38 Å; an extended or disordered chain has a much larger Rg. The Cα contact count is the number of residue pairs whose Cα atoms are within 8 Å and are more than four positions apart in sequence — a standard proxy for tertiary packing density. The bounding box is the smallest axis-aligned box enclosing all Cα atoms.

Q: Where is each backbone atom in 3D?
A: Structure coordinates are given as an mmCIF _atom_site loop: one row per atom with element, residue name, chain id, sequence number, and x/y/z position in Å. Only the four main-chain atoms per residue are included here; side chains are omitted to keep the record compact.

Q: What is the amino-acid chain?
A: Primary structure: the covalent order of the twenty standard amino acids along the backbone. Two proteins with the same sequence will (almost always) fold to the same structure; two with 30% identity often share a fold but not the details.

Q: What if only a Cα trace is available?
A: Three-state secondary structure (P-SEA) collapses the eight DSSP classes into helix (a), strand (b), and coil (c). P-SEA assigns these from Cα geometry alone — distances and angles — without requiring backbone oxygens, so it works on any Cα trace.

Q: What family and function is it annotated with?
A: Database cross-references. InterPro integrates a dozen domain/family signature databases into unified entries with residue-range hits. GO terms attach function/process/location labels with evidence codes. CATH codes position the fold in a four-level structural taxonomy. Organism is the NCBI-taxonomy species name.

Q: How confident is the AlphaFold model at each residue?
A: pLDDT is the predicted lDDT-Cα score: AlphaFold's confidence that the local environment of each residue (all inter-atomic distances within 15 Å) is correctly placed. It is a per-residue number between 0 and 100, with higher meaning more reliable.

Q: How mobile is each atom in the crystal?
A: B-factor (Debye–Waller factor) reflects atomic displacement in the crystal lattice. It is an experimental observable (units Å²), not a prediction; low values mean the atom is pinned down, high values mean it moves or is heterogeneous across the crystal.

Q: Which residues are buried vs exposed?
A: SASA measures how much of the protein is reachable by solvent. It is computed by rolling a water-sized probe over the atomic surface and summing the exposed area (Å²). Per-residue SASA distinguishes core (buried, low SASA) from surface (exposed, high SASA) residues; total SASA is a whole-molecule size measure.

Q: What do the diagnostic plots show?
A: Plot images: a contact map (which residues are close in 3D, as an N×N binary image), a Ramachandran scatter (backbone torsion angles, revealing secondary-structure composition at a glance), and — for AlphaFold structures — a PAE heatmap (pairwise prediction confidence).

Q: What known structures does this most resemble?
A: The Foldseek neighbor list gives the closest experimentally determined structures in the PDB, ranked by structural alignment. TM-score near 1 means near-identical fold; near 0.3 means only rough topology match. This is how one finds what a novel AlphaFold prediction most resembles in the solved-structure universe.

Q: Are the domains correctly placed relative to each other?
A: Predicted aligned error is AlphaFold's pairwise confidence. Unlike pLDDT (per-residue), PAE is per-residue-pair and captures whether two parts of the structure are correctly placed relative to each other. Units are ångströms of expected positional error.

Q: What do the rendered images show?
A: Structure images are PyMOL renders from six orthogonal camera directions. Cartoon representation draws helices as coils and strands as arrows; sticks shows the backbone as bonds; surface shows the solvent-excluded envelope. Rainbow coloring maps sequence position to hue (blue→red, N→C); chain coloring assigns a distinct color per polypeptide.

Q: What are the backbone torsion angles?
A: φ (phi) and ψ (psi) are the two rotatable backbone dihedrals per residue: φ is the C(i-1)–N–Cα–C torsion, ψ is the N–Cα–C–N(i+1) torsion, both in degrees on (−180°, 180°]. α-helical residues cluster near (−60°, −45°); β-strand residues near (−120°, +130°). A Ramachandran plot is simply a scatter of (φ, ψ) for every residue.